Protein AF-T0MA19-F1 (afdb_monomer)

Radius of gyration: 25.85 Å; Cα contacts (8 Å, |Δi|>4): 568; chains: 1; bounding box: 56×47×69 Å

Foldseek 3Di:
DDDDDDPLLLVVVCVVCQVQFVHAAEEEEEADCVLVSLLDLCLLVGRQLRYEYHYPEFDLDPVDGSVVSNVSNVVSYDNYHYDGQPSVDPCSVVVCVVPDDDHPYYDWDADPQGDTHPRGDQDCVPPLLCVVCVVCQVCFPHAFEEEEEADCVLVSLLDLCLLVGAQLRYEYHYQKFFLDPVDTSVVSNVSNVVSYDNYHYDGQPSVDPCSQVVCLVVDAAHAEYEWEADLQQDTHPRHPPDPQQVDPGQKDWAADPVDPRGIMIGGYLNCCQPRYQEYEYEYEDDPPRNDQHHDPSNVVSRPHDYYYSYRHDDDDDD

Sequence (318 aa):
MNIIRTDNFKSEIFSILKQYSSINLNLMISGGSLLEILNNDNFRELDTSRWKIWFADERFSLSDLNYTGALPFLSHLKNTIVYKMDVENENCVDNYNKILDKIDICLLGVGEDGHICSLFPNSNDLDRNIEIFSILKQYSSINLNLMISGGSLLEILNNDKFRELDTSRWKIWFADERFSLSDLNYTGALPFLSHLKNTIVYKMDVENENCVDNYNKILDKIDICLLGVGEDGHICSLFPNSNDLDRNMYVIKTYNSNVVSPQRMTVTLKFLNNMVKNLYFVIPPKKDKKRDRPHENILGRLKIPFNIILSSDCKNKV

pLDDT: mean 89.01, std 14.02, range [26.09, 98.81]

Mean predicted aligned error: 13.56 Å

InterPro domains:
  IPR006148 Glucosamine/galactosamine-6-phosphate isomerase [PF01182] (24-129)
  IPR006148 Glucosamine/galactosamine-6-phosphate isomerase [PF01182] (144-283)
  IPR037171 NagB/RpiA transferase-like [SSF100950] (25-132)
  IPR037171 NagB/RpiA transferase-like [SSF100950] (144-289)
  IPR039104 6-phosphogluconolactonase [PTHR11054] (144-284)

Solvent-accessible surface area (backbone atoms only — not comparable to full-atom values): 18105 Å² total; per-residue (Å²): 136,88,84,87,86,66,99,52,56,47,60,51,54,48,59,60,55,57,74,39,45,77,34,79,38,34,38,30,34,30,41,73,74,43,32,63,44,57,45,46,76,71,48,56,79,46,46,32,56,47,29,35,41,35,57,72,44,73,50,92,37,92,93,59,30,35,70,67,64,33,44,70,34,55,69,34,52,42,76,50,48,74,52,75,79,50,66,90,42,95,58,25,66,62,57,45,62,74,66,62,70,85,70,74,44,77,52,71,40,68,45,98,84,62,20,45,62,87,48,48,72,52,42,81,84,65,50,74,45,49,61,63,45,57,62,54,54,76,39,46,75,37,78,38,35,38,29,35,32,39,70,75,41,32,63,53,55,49,42,75,71,49,54,80,46,44,32,56,45,28,35,40,36,56,36,31,35,40,67,42,86,94,60,31,34,69,69,65,34,44,69,35,54,70,34,51,41,75,50,49,74,50,74,76,51,64,88,43,94,58,27,58,61,56,48,59,73,68,62,70,69,27,54,38,34,45,30,32,54,41,71,81,14,23,41,66,72,46,50,70,91,42,77,65,64,75,40,92,50,49,52,45,80,46,77,42,88,92,45,99,65,32,48,30,37,21,52,27,54,52,30,50,47,72,35,45,70,36,40,35,38,41,38,74,61,49,102,78,59,79,49,96,54,62,26,66,73,51,54,79,63,58,77,52,73,68,47,76,48,76,42,59,57,94,75,80,94,126

Nearest PDB structures (foldseek):
  3oc6-assembly1_A  TM=7.462E-01  e=6.144E-13  Mycolicibacterium smegmatis MC2 155
  4tm7-assembly1_A  TM=7.744E-01  e=3.186E-12  Mycolicibacterium smegmatis MC2 155
  1y89-assembly1_B  TM=7.819E-01  e=3.231E-11  Vibrio cholerae O1 biovar El Tor str. N16961
  3tx2-assembly1_A  TM=7.561E-01  e=1.756E-11  Mycobacteroides abscessus ATCC 19977
  3nwp-assembly2_B  TM=7.362E-01  e=1.029E-10  Shewanella baltica OS223

Organism: NCBI:txid1037528

Structure (mmCIF, N/CA/C/O backbone):
data_AF-T0MA19-F1
#
_entry.id   AF-T0MA19-F1
#
loop_
_atom_site.group_PDB
_atom_site.id
_atom_site.type_symbol
_atom_site.label_atom_id
_atom_site.label_alt_id
_atom_site.label_comp_id
_atom_site.label_asym_id
_atom_site.label_entity_id
_atom_site.label_seq_id
_atom_site.pdbx_PDB_ins_code
_atom_site.Cartn_x
_atom_site.Cartn_y
_atom_site.Cartn_z
_atom_site.occupancy
_atom_site.B_iso_or_equiv
_atom_site.auth_seq_id
_atom_site.auth_comp_id
_atom_site.auth_asym_id
_atom_site.auth_atom_id
_atom_site.pdbx_PDB_model_num
ATOM 1 N N . MET A 1 1 ? -16.712 8.803 10.366 1.00 42.84 1 MET A N 1
ATOM 2 C CA . MET A 1 1 ? -15.891 9.526 11.356 1.00 42.84 1 MET A CA 1
ATOM 3 C C . MET A 1 1 ? -16.318 10.981 11.297 1.00 42.84 1 MET A C 1
ATOM 5 O O . MET A 1 1 ? -16.149 11.590 10.250 1.00 42.84 1 MET A O 1
ATOM 9 N N . ASN A 1 2 ? -16.958 11.493 12.347 1.00 48.88 2 ASN A N 1
ATOM 10 C CA . ASN A 1 2 ? -17.315 12.910 12.424 1.00 48.88 2 ASN A CA 1
ATOM 11 C C . ASN A 1 2 ? -16.165 13.627 13.129 1.00 48.88 2 ASN A C 1
ATOM 13 O O . ASN A 1 2 ? -15.846 13.286 14.263 1.00 48.88 2 ASN A O 1
ATOM 17 N N . ILE A 1 3 ? -15.517 14.567 12.443 1.00 55.44 3 ILE A N 1
ATOM 18 C CA . ILE A 1 3 ? -14.479 15.409 13.042 1.00 55.44 3 ILE A CA 1
ATOM 19 C C . ILE A 1 3 ? -15.174 16.664 13.560 1.00 55.44 3 ILE A C 1
ATOM 21 O O . ILE A 1 3 ? -15.702 17.445 12.770 1.00 55.44 3 ILE A O 1
ATOM 25 N N . ILE A 1 4 ? -15.177 16.844 14.877 1.00 56.19 4 ILE A N 1
ATOM 26 C CA . ILE A 1 4 ? -15.723 18.033 15.530 1.00 56.19 4 ILE A CA 1
ATOM 27 C C . ILE A 1 4 ? -14.616 19.091 15.594 1.00 56.19 4 ILE A C 1
ATOM 29 O O . ILE A 1 4 ? -13.567 18.858 16.192 1.00 56.19 4 ILE A O 1
ATOM 33 N N . ARG A 1 5 ? -14.835 20.247 14.957 1.00 58.50 5 ARG A N 1
ATOM 34 C CA . ARG A 1 5 ? -13.966 21.431 15.055 1.00 58.50 5 ARG A CA 1
ATOM 35 C C . ARG A 1 5 ? -14.786 22.576 15.629 1.00 58.50 5 ARG A C 1
ATOM 37 O O . ARG A 1 5 ? -15.589 23.170 14.917 1.00 58.50 5 ARG A O 1
ATOM 44 N N . THR A 1 6 ? -14.597 22.847 16.911 1.00 63.53 6 THR A N 1
ATOM 45 C CA . THR A 1 6 ? -15.357 23.847 17.660 1.00 63.53 6 THR A CA 1
ATOM 46 C C . THR A 1 6 ? -14.446 24.512 18.676 1.00 63.53 6 THR A C 1
ATOM 48 O O . THR A 1 6 ? -13.567 23.859 19.228 1.00 63.53 6 THR A O 1
ATOM 51 N N . ASP A 1 7 ? -14.683 25.784 18.978 1.00 70.00 7 ASP A N 1
ATOM 52 C CA . ASP A 1 7 ? -13.994 26.458 20.083 1.00 70.00 7 ASP A CA 1
ATOM 53 C C . ASP A 1 7 ? -14.633 26.105 21.444 1.00 70.00 7 ASP A C 1
ATOM 55 O O . ASP A 1 7 ? -14.108 26.455 22.499 1.00 70.00 7 ASP A O 1
ATOM 59 N N . ASN A 1 8 ? -15.768 25.384 21.448 1.00 82.75 8 ASN A N 1
ATOM 60 C CA . ASN A 1 8 ? -16.523 25.019 22.650 1.00 82.75 8 ASN A CA 1
ATOM 61 C C . ASN A 1 8 ? -16.710 23.496 22.797 1.00 82.75 8 ASN A C 1
ATOM 63 O O . ASN A 1 8 ? -17.832 22.984 22.879 1.00 82.75 8 ASN A O 1
ATOM 67 N N . PHE A 1 9 ? -15.591 22.766 22.856 1.00 82.19 9 PHE A N 1
ATOM 68 C CA . PHE A 1 9 ? -15.577 21.300 22.952 1.00 82.19 9 PHE A CA 1
ATOM 69 C C . PHE A 1 9 ? -16.394 20.760 24.135 1.00 82.19 9 PHE A C 1
ATOM 71 O O . PHE A 1 9 ? -17.100 19.763 23.988 1.00 82.19 9 PHE A O 1
ATOM 78 N N . LYS A 1 10 ? -16.357 21.437 25.294 1.00 88.56 10 LYS A N 1
ATOM 79 C CA . LYS A 1 10 ? -17.091 21.007 26.498 1.00 88.56 10 LYS A CA 1
ATOM 80 C C . LYS A 1 10 ? -18.600 20.937 26.262 1.00 88.56 10 LYS A C 1
ATOM 82 O O . LYS A 1 10 ? -19.239 19.963 26.657 1.00 88.56 10 LYS A O 1
ATOM 87 N N . SER A 1 11 ? -19.170 21.968 25.636 1.00 87.44 11 SER A N 1
ATOM 88 C CA . SER A 1 11 ? -20.612 22.048 25.377 1.00 87.44 11 SER A CA 1
ATOM 89 C C . SER A 1 11 ? -21.057 21.032 24.326 1.00 87.44 11 SER A C 1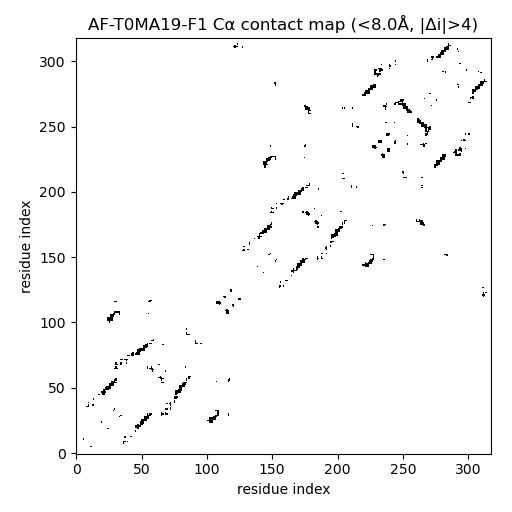
ATOM 91 O O . SER A 1 11 ? -22.089 20.380 24.482 1.00 87.44 11 SER A O 1
ATOM 93 N N . GLU A 1 12 ? -20.258 20.846 23.274 1.00 88.25 12 GLU A N 1
ATOM 94 C CA . GLU A 1 12 ? -20.603 19.933 22.185 1.00 88.25 12 GLU A CA 1
ATOM 95 C C . GLU A 1 12 ? -20.546 18.466 22.621 1.00 88.25 12 GLU A C 1
ATOM 97 O O . GLU A 1 12 ? -21.505 17.724 22.399 1.00 88.25 12 GLU A O 1
ATOM 102 N N . ILE A 1 13 ? -19.488 18.065 23.338 1.00 90.38 13 ILE A N 1
ATOM 103 C CA . ILE A 1 13 ? -19.391 16.714 23.910 1.00 90.38 13 ILE A CA 1
ATOM 104 C C . ILE A 1 13 ? -20.537 16.465 24.895 1.00 90.38 13 ILE A C 1
ATOM 106 O O . ILE A 1 13 ? -21.178 15.415 24.833 1.00 90.38 13 ILE A O 1
ATOM 110 N N . PHE A 1 14 ? -20.849 17.433 25.763 1.00 93.62 14 PHE A N 1
ATOM 111 C CA . PHE A 1 14 ? -21.995 17.318 26.664 1.00 93.62 14 PHE A CA 1
ATOM 112 C C . PHE A 1 14 ? -23.312 17.136 25.894 1.00 93.62 14 PHE A C 1
ATOM 114 O O . PHE A 1 14 ? -24.094 16.256 26.236 1.00 93.62 14 PHE A O 1
ATOM 121 N N . SER A 1 15 ? -23.548 17.910 24.832 1.00 91.06 15 SER A N 1
ATOM 122 C CA . SER A 1 15 ? -24.756 17.808 24.000 1.00 91.06 15 SER A CA 1
ATOM 123 C C . SER A 1 15 ? -24.910 16.429 23.349 1.00 91.06 15 SER A C 1
ATOM 125 O O . SER A 1 15 ? -26.010 15.873 23.327 1.00 91.06 15 SER A O 1
ATOM 127 N N . ILE A 1 16 ? -23.807 15.844 22.870 1.00 92.00 16 ILE A N 1
ATOM 128 C CA . ILE A 1 16 ? -23.786 14.489 22.301 1.00 92.00 16 ILE A CA 1
ATOM 129 C C . ILE A 1 16 ? -24.127 13.458 23.378 1.00 92.00 16 ILE A C 1
ATOM 131 O O . ILE A 1 16 ? -25.050 12.663 23.209 1.00 92.00 16 ILE A O 1
ATOM 135 N N . LEU A 1 17 ? -23.410 13.485 24.503 1.00 94.56 17 LEU A N 1
ATOM 136 C CA . LEU A 1 17 ? -23.566 12.482 25.556 1.00 94.56 17 LEU A CA 1
ATOM 137 C C . LEU A 1 17 ? -24.898 12.620 26.312 1.00 94.56 17 LEU A C 1
ATOM 139 O O . LEU A 1 17 ? -25.454 11.620 26.761 1.00 94.56 17 LEU A O 1
ATOM 143 N N . LYS A 1 18 ? -25.476 13.824 26.383 1.00 95.56 18 LYS A N 1
ATOM 144 C CA . LYS A 1 18 ? -26.801 14.079 26.970 1.00 95.56 18 LYS A CA 1
ATOM 145 C C . LYS A 1 18 ? -27.909 13.251 26.315 1.00 95.56 18 LYS A C 1
ATOM 147 O O . LYS A 1 18 ? -28.861 12.879 26.999 1.00 95.56 18 LYS A O 1
ATOM 152 N N . GLN A 1 19 ? -27.775 12.913 25.031 1.00 95.06 19 GLN A N 1
ATOM 153 C CA . GLN A 1 19 ? -28.736 12.064 24.312 1.00 95.06 19 GLN A CA 1
ATOM 154 C C . GLN A 1 19 ? -28.821 10.639 24.886 1.00 95.06 19 GLN A C 1
ATOM 156 O O . GLN A 1 19 ? -29.796 9.939 24.632 1.00 95.06 19 GLN A O 1
ATOM 161 N N . TYR A 1 20 ? -27.831 10.231 25.687 1.00 96.25 20 TYR A N 1
ATOM 162 C CA . TYR A 1 20 ? -27.738 8.914 26.314 1.00 96.25 20 TYR A CA 1
ATOM 163 C C . TYR A 1 20 ? -28.103 8.919 27.805 1.00 96.25 20 TYR A C 1
ATOM 165 O O . TYR A 1 20 ? -27.924 7.907 28.484 1.00 96.25 20 TYR A O 1
ATOM 173 N N . SER A 1 21 ? -28.618 10.025 28.351 1.00 96.19 21 SER A N 1
ATOM 174 C CA . SER A 1 21 ? -29.139 10.029 29.724 1.00 96.19 21 SER A CA 1
ATOM 175 C C . SER A 1 21 ? -30.255 8.988 29.877 1.00 96.19 21 SER A C 1
ATOM 177 O O . SER A 1 21 ? -31.152 8.913 29.041 1.00 96.19 21 SER A O 1
ATOM 179 N N . SER A 1 22 ? -30.203 8.190 30.947 1.00 95.06 22 SER A N 1
ATOM 180 C CA . SER A 1 22 ? -31.119 7.073 31.243 1.00 95.06 22 SER A CA 1
ATOM 181 C C . SER A 1 22 ? -31.126 5.927 30.214 1.00 95.06 22 SER A C 1
ATOM 183 O O . SER A 1 22 ? -31.942 5.008 30.327 1.00 95.06 22 SER A O 1
ATOM 185 N N . ILE A 1 23 ? -30.219 5.934 29.231 1.00 96.06 23 ILE A N 1
ATOM 186 C CA . ILE A 1 23 ? -30.072 4.895 28.202 1.00 96.06 23 ILE A CA 1
ATOM 187 C C . ILE A 1 23 ? -28.710 4.212 28.379 1.00 96.06 23 ILE A C 1
ATOM 189 O O . ILE A 1 23 ? -27.778 4.781 28.947 1.00 96.06 23 ILE A O 1
ATOM 193 N N . ASN A 1 24 ? -28.604 2.956 27.939 1.00 96.56 24 ASN A N 1
ATOM 194 C CA . ASN A 1 24 ? -27.334 2.234 27.952 1.00 96.56 24 ASN A CA 1
ATOM 195 C C . ASN A 1 24 ? -26.310 2.960 27.069 1.00 96.56 24 ASN A C 1
ATOM 197 O O . ASN A 1 24 ? -26.620 3.306 25.929 1.00 96.56 24 ASN A O 1
ATOM 201 N N . LEU A 1 25 ? -25.102 3.151 27.595 1.00 97.44 25 LEU A N 1
ATOM 202 C CA . LEU A 1 25 ? -23.982 3.713 26.848 1.00 97.44 25 LEU A CA 1
ATOM 203 C C . LEU A 1 25 ? -22.684 3.032 27.275 1.00 97.44 25 LEU A C 1
ATOM 205 O O . LEU A 1 25 ? -22.262 3.170 28.421 1.00 97.44 25 LEU A O 1
ATOM 209 N N . ASN A 1 26 ? -22.024 2.359 26.341 1.00 97.81 26 ASN A N 1
ATOM 210 C CA . ASN A 1 26 ? -20.633 1.945 26.469 1.00 97.81 26 ASN A CA 1
ATOM 211 C C . ASN A 1 26 ? -19.743 3.046 25.868 1.00 97.81 26 ASN A C 1
ATOM 213 O O . ASN A 1 26 ? -19.558 3.116 24.650 1.00 97.81 26 ASN A O 1
ATOM 217 N N . LEU A 1 27 ? -19.222 3.927 26.725 1.00 97.56 27 LEU A N 1
ATOM 218 C CA . LEU A 1 27 ? -18.380 5.060 26.343 1.00 97.56 27 LEU A CA 1
ATOM 219 C C . LEU A 1 27 ? -16.906 4.720 26.566 1.00 97.56 27 LEU A C 1
ATOM 221 O O . LEU A 1 27 ? -16.496 4.448 27.692 1.00 97.56 27 LEU A O 1
ATOM 225 N N . MET A 1 28 ? -16.109 4.786 25.505 1.00 97.69 28 MET A N 1
ATOM 226 C CA . MET A 1 28 ? -14.656 4.661 25.576 1.00 97.69 28 MET A CA 1
ATOM 227 C C . MET A 1 28 ? -13.995 6.038 25.505 1.00 97.69 28 MET A C 1
ATOM 229 O O . MET A 1 28 ? -14.332 6.836 24.629 1.00 97.69 28 MET A O 1
ATOM 233 N N . ILE A 1 29 ? -13.067 6.312 26.422 1.00 96.50 29 ILE A N 1
ATOM 234 C CA . ILE A 1 29 ? -12.330 7.578 26.513 1.00 96.50 29 ILE A CA 1
ATOM 235 C C . ILE A 1 29 ? -10.819 7.338 26.505 1.00 96.50 29 ILE A C 1
ATOM 237 O O . ILE A 1 29 ? -10.337 6.359 27.074 1.00 96.50 29 ILE A O 1
ATOM 241 N N . SER A 1 30 ? -10.065 8.240 25.881 1.00 94.62 30 SER A N 1
ATOM 242 C CA . SER A 1 30 ? -8.615 8.337 26.088 1.00 94.62 30 SER A CA 1
ATOM 243 C C . SER A 1 30 ? -8.281 9.242 27.276 1.00 94.62 30 SER A C 1
ATOM 245 O O . SER A 1 30 ? -9.132 9.984 27.774 1.00 94.62 30 SER A O 1
ATOM 247 N N . GLY A 1 31 ? -7.013 9.239 27.680 1.00 91.50 31 GLY A N 1
ATOM 248 C CA . GLY A 1 31 ? -6.483 10.206 28.638 1.00 91.50 31 GLY A CA 1
ATOM 249 C C . GLY A 1 31 ? -6.184 11.597 28.072 1.00 91.50 31 GLY A C 1
ATOM 250 O O . GLY A 1 31 ? -6.739 12.029 27.057 1.00 91.50 31 GLY A O 1
ATOM 251 N N . GLY A 1 32 ? -5.253 12.285 28.738 1.00 88.94 32 GLY A N 1
ATOM 252 C CA . GLY A 1 32 ? -4.722 13.585 28.322 1.00 88.94 32 GLY A CA 1
ATOM 253 C C . GLY A 1 32 ? -5.721 14.737 28.463 1.00 88.94 32 GLY A C 1
ATOM 254 O O . GLY A 1 32 ? -6.583 14.731 29.343 1.00 88.94 32 GLY A O 1
ATOM 255 N N . SER A 1 33 ? -5.620 15.727 27.570 1.00 89.12 33 SER A N 1
ATOM 256 C CA . SER A 1 33 ? -6.450 16.944 27.589 1.00 89.12 33 SER A CA 1
ATOM 257 C C . SER A 1 33 ? -7.949 16.675 27.415 1.00 89.12 33 SER A C 1
ATOM 259 O O . SER A 1 33 ? -8.774 17.484 27.838 1.00 89.12 33 SER A O 1
ATOM 261 N N . LEU A 1 34 ? -8.335 15.516 26.863 1.00 91.75 34 LEU A N 1
ATOM 262 C CA . LEU A 1 34 ? -9.738 15.108 26.778 1.00 91.75 34 LEU A CA 1
ATOM 263 C C . LEU A 1 34 ? -10.400 15.035 28.163 1.00 91.75 34 LEU A C 1
ATOM 265 O O . LEU A 1 34 ? -11.563 15.410 28.304 1.00 91.75 34 LEU A O 1
ATOM 269 N N . LEU A 1 35 ? -9.672 14.598 29.193 1.00 93.44 35 LEU A N 1
ATOM 270 C CA . LEU A 1 35 ? -10.213 14.469 30.548 1.00 93.44 35 LEU A CA 1
ATOM 271 C C . LEU A 1 35 ? -10.584 15.836 31.142 1.00 93.44 35 LEU A C 1
ATOM 273 O O . LEU A 1 35 ? -11.606 15.965 31.814 1.00 93.44 35 LEU A O 1
ATOM 277 N N . GLU A 1 36 ? -9.819 16.882 30.824 1.00 90.94 36 GLU A N 1
ATOM 278 C CA . GLU A 1 36 ? -10.125 18.261 31.226 1.00 90.94 36 GLU A CA 1
ATOM 279 C C . GLU A 1 36 ? -11.364 18.816 30.513 1.00 90.94 36 GLU A C 1
ATOM 281 O O . GLU A 1 36 ? -12.132 19.596 31.091 1.00 90.94 36 GLU A O 1
ATOM 286 N N . ILE A 1 37 ? -11.575 18.408 29.258 1.00 90.31 37 ILE A N 1
ATOM 287 C CA . ILE A 1 37 ? -12.765 18.758 28.476 1.00 90.31 37 ILE A CA 1
ATOM 288 C C . ILE A 1 37 ? -14.003 18.063 29.061 1.00 90.31 37 ILE A C 1
ATOM 290 O O . ILE A 1 37 ? -15.047 18.699 29.219 1.00 90.31 37 ILE A O 1
ATOM 294 N N . LEU A 1 38 ? -13.881 16.782 29.419 1.00 93.62 38 LEU A N 1
ATOM 295 C CA . LEU A 1 38 ? -14.954 15.993 30.029 1.00 93.62 38 LEU A CA 1
ATOM 296 C C . LEU A 1 38 ? -15.295 16.449 31.452 1.00 93.62 38 LEU A C 1
ATOM 298 O O . LEU A 1 38 ? -16.442 16.308 31.872 1.00 93.62 38 LEU A O 1
ATOM 302 N N . ASN A 1 39 ? -14.335 17.024 32.181 1.00 93.56 39 ASN A N 1
ATOM 303 C CA . ASN A 1 39 ? -14.557 17.603 33.502 1.00 93.56 39 ASN A CA 1
ATOM 304 C C . ASN A 1 39 ? -15.469 18.846 33.412 1.00 93.56 39 ASN A C 1
ATOM 306 O O . ASN A 1 39 ? -15.022 19.984 33.195 1.00 93.56 39 ASN A O 1
ATOM 310 N N . ASN A 1 40 ? -16.774 18.591 33.504 1.00 91.50 40 ASN A N 1
ATOM 311 C CA . ASN A 1 40 ? -17.856 19.547 33.324 1.00 91.50 40 ASN A CA 1
ATOM 312 C C . ASN A 1 40 ? -19.004 19.227 34.299 1.00 91.50 40 ASN A C 1
ATOM 314 O O . ASN A 1 40 ? -19.607 18.155 34.237 1.00 91.50 40 ASN A O 1
ATOM 318 N N . ASP A 1 41 ? -19.350 20.184 35.162 1.00 93.81 41 ASP A N 1
ATOM 319 C CA . ASP A 1 41 ? -20.387 20.021 36.188 1.00 93.81 41 ASP A CA 1
ATOM 320 C C . ASP A 1 41 ? -21.774 19.676 35.622 1.00 93.81 41 ASP A C 1
ATOM 322 O O . ASP A 1 41 ? -22.570 19.038 36.316 1.00 93.81 41 ASP A O 1
ATOM 326 N N . ASN A 1 42 ? -22.057 20.032 34.363 1.00 94.62 42 ASN A N 1
ATOM 327 C CA . ASN A 1 42 ? -23.341 19.755 33.712 1.00 94.62 42 ASN A CA 1
ATOM 328 C C . ASN A 1 42 ? -23.656 18.251 33.649 1.00 94.62 42 ASN A C 1
ATOM 330 O O . ASN A 1 42 ? -24.825 17.867 33.619 1.00 94.62 42 ASN A O 1
ATOM 334 N N . PHE A 1 43 ? -22.643 17.373 33.680 1.00 95.69 43 PHE A N 1
ATOM 335 C CA . PHE A 1 43 ? -22.858 15.923 33.724 1.00 95.69 43 PHE A CA 1
ATOM 336 C C . PHE A 1 43 ? -23.631 15.467 34.973 1.00 95.69 43 PHE A C 1
ATOM 338 O O . PHE A 1 43 ? -24.308 14.443 34.912 1.00 95.69 43 PHE A O 1
ATOM 345 N N . ARG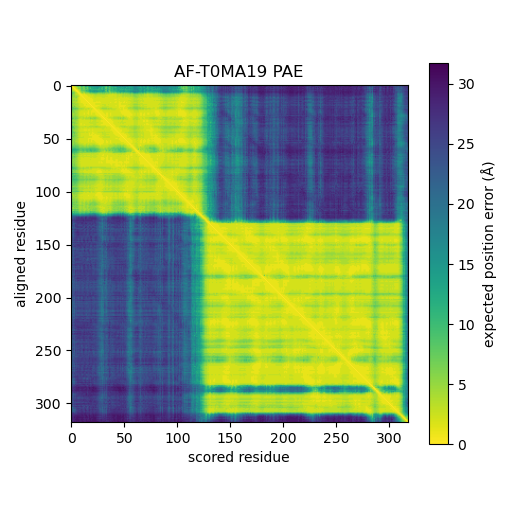 A 1 44 ? -23.632 16.251 36.066 1.00 96.31 44 ARG A N 1
ATOM 346 C CA . ARG A 1 44 ? -24.420 15.954 37.278 1.00 96.31 44 ARG A CA 1
ATOM 347 C C . ARG A 1 44 ? -25.933 15.957 37.036 1.00 96.31 44 ARG A C 1
ATOM 349 O O . ARG A 1 44 ? -26.673 15.368 37.833 1.00 96.31 44 ARG A O 1
ATOM 356 N N . GLU A 1 45 ? -26.388 16.629 35.979 1.00 95.25 45 GLU A N 1
ATOM 357 C CA . GLU A 1 45 ? -27.795 16.679 35.569 1.00 95.25 45 GLU A CA 1
ATOM 358 C C . GLU A 1 45 ? -28.251 15.395 34.866 1.00 95.25 45 GLU A C 1
ATOM 360 O O . GLU A 1 45 ? -29.452 15.137 34.794 1.00 95.25 45 GLU A O 1
ATOM 365 N N . LEU A 1 46 ? -27.318 14.590 34.347 1.00 96.19 46 LEU A N 1
ATOM 366 C CA . LEU A 1 46 ? -27.638 13.379 33.601 1.00 96.19 46 LEU A CA 1
ATOM 367 C C . LEU A 1 46 ? -27.859 12.189 34.541 1.00 96.19 46 LEU A C 1
ATOM 369 O O . LEU A 1 46 ? -27.253 12.067 35.608 1.00 96.19 46 LEU A O 1
ATOM 373 N N . ASP A 1 47 ? -28.710 11.269 34.104 1.00 96.75 47 ASP A N 1
ATOM 374 C CA . ASP A 1 47 ? -28.799 9.931 34.676 1.00 96.75 47 ASP A CA 1
ATOM 375 C C . ASP A 1 47 ? -27.839 9.008 33.921 1.00 96.75 47 ASP A C 1
ATOM 377 O O . ASP A 1 47 ? -28.119 8.555 32.811 1.00 96.75 47 ASP A O 1
ATOM 381 N N . THR A 1 48 ? -26.687 8.745 34.530 1.00 97.81 48 THR A N 1
ATOM 382 C CA . THR A 1 48 ? -25.610 7.932 33.950 1.00 97.81 48 THR A CA 1
ATOM 383 C C . THR A 1 48 ? -25.538 6.533 34.564 1.00 97.81 48 THR A C 1
ATOM 385 O O . THR A 1 48 ? -24.545 5.823 34.394 1.00 97.81 48 THR A O 1
ATOM 388 N N . SER A 1 49 ? -26.598 6.097 35.254 1.00 97.25 49 SER A N 1
ATOM 389 C CA . SER A 1 49 ? -26.649 4.806 35.966 1.00 97.25 49 SER A CA 1
ATOM 390 C C . SER A 1 49 ? -26.538 3.580 35.056 1.00 97.25 49 SER A C 1
ATOM 392 O O . SER A 1 49 ? -26.298 2.467 35.517 1.00 97.25 49 SER A O 1
ATOM 394 N N . ARG A 1 50 ? -26.716 3.781 33.749 1.00 96.88 50 ARG A N 1
ATOM 395 C CA . ARG A 1 50 ? -26.617 2.752 32.705 1.00 96.88 50 ARG A CA 1
ATOM 396 C C . ARG A 1 50 ? -25.379 2.899 31.829 1.00 96.88 50 ARG A C 1
ATOM 398 O O . ARG A 1 50 ? -25.263 2.228 30.804 1.00 96.88 50 ARG A O 1
ATOM 405 N N . TRP A 1 51 ? -24.478 3.801 32.199 1.00 98.00 51 TRP A N 1
ATOM 406 C CA . TRP A 1 51 ? -23.245 4.009 31.463 1.00 98.00 51 TRP A CA 1
ATOM 407 C C . TRP A 1 51 ? -22.178 3.027 31.945 1.00 98.00 51 TRP A C 1
ATOM 409 O O . TRP A 1 51 ? -22.082 2.710 33.136 1.00 98.00 51 TRP A O 1
ATOM 419 N N . LYS A 1 52 ? -21.361 2.570 31.001 1.00 98.38 52 LYS A N 1
ATOM 420 C CA . LYS A 1 52 ? -20.104 1.873 31.244 1.00 98.38 52 LYS A CA 1
ATOM 421 C C . LYS A 1 52 ? -18.983 2.706 30.636 1.00 98.38 52 LYS A C 1
ATOM 423 O O . LYS A 1 52 ? -19.026 3.002 29.441 1.00 98.38 52 LYS A O 1
ATOM 428 N N . ILE A 1 53 ? -18.003 3.083 31.448 1.00 98.00 53 ILE A N 1
ATOM 429 C CA . ILE A 1 53 ? -16.828 3.834 31.001 1.00 98.00 53 ILE A CA 1
ATOM 430 C C . ILE A 1 53 ? -15.666 2.871 30.804 1.00 98.00 53 ILE A C 1
ATOM 432 O O . ILE A 1 53 ? -15.337 2.105 31.708 1.00 98.00 53 ILE A O 1
ATOM 436 N N . TRP A 1 54 ? -15.050 2.949 29.632 1.00 97.94 54 TRP A N 1
ATOM 437 C CA . TRP A 1 54 ? -13.888 2.171 29.219 1.00 97.94 54 TRP A CA 1
ATOM 438 C C . TRP A 1 54 ? -12.731 3.119 28.918 1.00 97.94 54 TRP A C 1
ATOM 440 O O . TRP A 1 54 ? -12.943 4.210 28.388 1.00 97.94 54 TRP A O 1
ATOM 450 N N . PHE A 1 55 ? -11.507 2.696 29.210 1.00 96.06 55 PHE A N 1
ATOM 451 C CA . PHE A 1 55 ? -10.304 3.424 28.812 1.00 96.06 55 PHE A CA 1
ATOM 452 C C . PHE A 1 55 ? -9.742 2.825 27.521 1.00 96.06 55 PHE A C 1
ATOM 454 O O . PHE A 1 55 ? -9.713 1.603 27.366 1.00 96.06 55 PHE A O 1
ATOM 461 N N . ALA A 1 56 ? -9.366 3.684 26.573 1.00 94.38 56 ALA A N 1
ATOM 462 C CA . ALA A 1 56 ? -8.812 3.278 25.280 1.00 94.38 56 ALA A CA 1
ATOM 463 C C . ALA A 1 56 ? -7.339 2.851 25.383 1.00 94.38 56 ALA A C 1
ATOM 465 O O . ALA A 1 56 ? -6.877 1.995 24.633 1.00 94.38 56 ALA A O 1
ATOM 466 N N . ASP A 1 57 ? -6.619 3.442 26.329 1.00 91.75 57 ASP A N 1
ATOM 467 C CA . ASP A 1 57 ? -5.253 3.116 26.705 1.00 91.75 57 ASP A CA 1
ATOM 468 C C . ASP A 1 57 ? -5.022 3.401 28.188 1.00 91.75 57 ASP A C 1
ATOM 470 O O . ASP A 1 57 ? -5.828 4.066 28.846 1.00 91.75 57 ASP A O 1
ATOM 474 N N . GLU A 1 58 ? -3.907 2.902 28.710 1.00 91.12 58 GLU A N 1
ATOM 475 C CA . GLU A 1 58 ? -3.442 3.214 30.053 1.00 91.12 58 GLU A CA 1
ATOM 476 C C . GLU A 1 58 ? -1.912 3.180 30.097 1.00 91.12 58 GLU A C 1
ATOM 478 O O . GLU A 1 58 ? -1.272 2.399 29.388 1.00 91.12 58 GLU A O 1
ATOM 483 N N . ARG A 1 59 ? -1.314 4.039 30.924 1.00 83.94 59 ARG A N 1
ATOM 484 C CA . ARG A 1 59 ? 0.140 4.083 31.104 1.00 83.94 59 ARG A CA 1
ATOM 485 C C . ARG A 1 59 ? 0.546 3.050 32.147 1.00 83.94 59 ARG A C 1
ATOM 487 O O . ARG A 1 59 ? -0.074 2.948 33.201 1.00 83.94 59 ARG A O 1
ATOM 494 N N . PHE A 1 60 ? 1.661 2.352 31.931 1.00 80.94 60 PHE A N 1
ATOM 495 C CA . PHE A 1 60 ? 2.288 1.497 32.954 1.00 80.94 60 PHE A CA 1
ATOM 496 C C . PHE A 1 60 ? 3.043 2.331 34.008 1.00 80.94 60 PHE A C 1
ATOM 498 O O . PHE A 1 60 ? 4.201 2.077 34.332 1.00 80.94 60 PHE A O 1
ATOM 505 N N . SER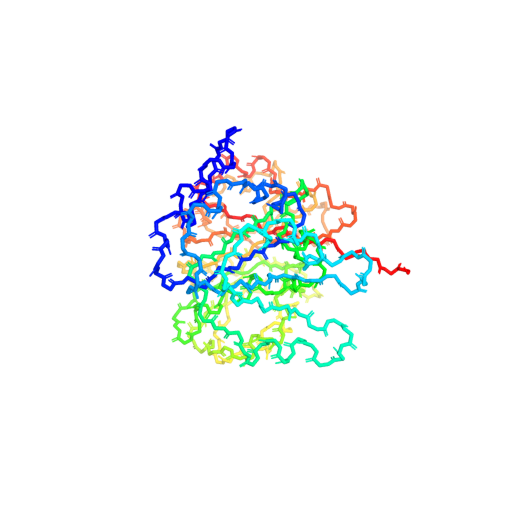 A 1 61 ? 2.397 3.383 34.510 1.00 82.81 61 SER A N 1
ATOM 506 C CA . SER A 1 61 ? 2.925 4.311 35.503 1.00 82.81 61 SER A CA 1
ATOM 507 C C . SER A 1 61 ? 1.813 4.654 36.484 1.00 82.81 61 SER A C 1
ATOM 509 O O . SER A 1 61 ? 0.894 5.401 36.160 1.00 82.81 61 SER A O 1
ATOM 511 N N . LEU A 1 62 ? 1.894 4.118 37.705 1.00 80.12 62 LEU A N 1
ATOM 512 C CA . LEU A 1 62 ? 0.855 4.296 38.731 1.00 80.12 62 LEU A CA 1
ATOM 513 C C . LEU A 1 62 ? 0.624 5.760 39.125 1.00 80.12 62 LEU A C 1
ATOM 515 O O . LEU A 1 62 ? -0.458 6.115 39.590 1.00 80.12 62 LEU A O 1
ATOM 519 N N . SER A 1 63 ? 1.625 6.618 38.933 1.00 83.62 63 SER A N 1
ATOM 520 C CA . SER A 1 63 ? 1.517 8.056 39.179 1.00 83.62 63 SER A CA 1
ATOM 521 C C . SER A 1 63 ? 0.840 8.832 38.046 1.00 83.62 63 SER A C 1
ATOM 523 O O . SER A 1 63 ? 0.576 10.016 38.220 1.00 83.62 63 SER A O 1
ATOM 525 N N . ASP A 1 64 ? 0.590 8.204 36.895 1.00 85.12 64 ASP A N 1
ATOM 526 C CA . ASP A 1 64 ? 0.122 8.861 35.667 1.00 85.12 64 ASP A CA 1
ATOM 527 C C . ASP A 1 64 ? -0.928 8.003 34.940 1.00 85.12 64 ASP A C 1
ATOM 529 O O . ASP A 1 64 ? -0.838 7.750 33.743 1.00 85.12 64 ASP A O 1
ATOM 533 N N . LEU A 1 65 ? -1.911 7.493 35.687 1.00 91.69 65 LEU A N 1
ATOM 534 C CA . LEU A 1 65 ? -2.999 6.708 35.105 1.00 91.69 65 LEU A CA 1
ATOM 535 C C . LEU A 1 65 ? -4.088 7.616 34.524 1.00 91.69 65 LEU A C 1
ATOM 537 O O . LEU A 1 65 ? -4.577 8.529 35.200 1.00 91.69 65 LEU A O 1
ATOM 541 N N . ASN A 1 66 ? -4.565 7.286 33.328 1.00 93.44 66 ASN A N 1
ATOM 542 C CA . ASN A 1 66 ? -5.764 7.841 32.714 1.00 93.44 66 ASN A CA 1
ATOM 543 C C . ASN A 1 66 ? -6.974 7.676 33.643 1.00 93.44 66 ASN A C 1
ATOM 545 O O . ASN A 1 66 ? -7.753 8.617 33.800 1.00 93.44 66 ASN A O 1
ATOM 549 N N . TYR A 1 67 ? -7.099 6.529 34.327 1.00 94.50 67 TYR A N 1
ATOM 550 C CA . TYR A 1 67 ? -8.128 6.332 35.353 1.00 94.50 67 TYR A CA 1
ATOM 551 C C . TYR A 1 67 ? -8.063 7.391 36.461 1.00 94.50 67 TYR A C 1
ATOM 553 O O . TYR A 1 67 ? -9.081 7.997 36.803 1.00 94.50 67 TYR A O 1
ATOM 561 N N . THR A 1 68 ? -6.869 7.648 37.000 1.00 93.00 68 THR A N 1
ATOM 562 C CA . THR A 1 68 ? -6.668 8.640 38.064 1.00 93.00 68 THR A CA 1
ATOM 563 C C . THR A 1 68 ? -6.974 10.051 37.561 1.00 93.00 68 THR A C 1
ATOM 565 O O . THR A 1 68 ? -7.675 10.804 38.237 1.00 93.00 68 THR A O 1
ATOM 568 N N . GLY A 1 69 ? -6.527 10.394 36.349 1.00 93.50 69 GLY A N 1
ATOM 569 C CA . GLY A 1 69 ? -6.838 11.675 35.711 1.00 93.50 69 GLY A CA 1
ATOM 570 C C . GLY A 1 69 ? -8.333 11.879 35.439 1.00 93.50 69 GLY A C 1
ATOM 571 O O . GLY A 1 69 ? -8.808 13.013 35.421 1.00 93.50 69 GLY A O 1
ATOM 572 N N . ALA A 1 70 ? -9.096 10.797 35.257 1.00 96.19 70 ALA A N 1
ATOM 573 C CA . ALA A 1 70 ? -10.528 10.853 34.976 1.00 96.19 70 ALA A CA 1
ATOM 574 C C . ALA A 1 70 ? -11.395 11.021 36.235 1.00 96.19 70 ALA A C 1
ATOM 576 O O . ALA A 1 70 ? -12.585 11.308 36.105 1.00 96.19 70 ALA A O 1
ATOM 577 N N . LEU A 1 71 ? -10.840 10.881 37.447 1.00 96.06 71 LEU A N 1
ATOM 578 C CA . LEU A 1 71 ? -11.605 10.964 38.700 1.00 96.06 71 LEU A CA 1
ATOM 579 C C . LEU A 1 71 ? -12.481 12.228 38.831 1.00 96.06 71 LEU A C 1
ATOM 581 O O . LEU A 1 71 ? -13.627 12.077 39.261 1.00 96.06 71 LEU A O 1
ATOM 585 N N . PRO A 1 72 ? -12.041 13.444 38.437 1.00 96.94 72 PRO A N 1
ATOM 586 C CA . PRO A 1 72 ? -12.907 14.624 38.443 1.00 96.94 72 PRO A CA 1
ATOM 587 C C . PRO A 1 72 ? -14.154 14.443 37.569 1.00 96.94 72 PRO A C 1
ATOM 589 O O . PRO A 1 72 ? -15.267 14.625 38.057 1.00 96.94 72 PRO A O 1
ATOM 592 N N . PHE A 1 73 ? -13.990 13.971 36.329 1.00 96.50 73 PHE A N 1
ATOM 593 C CA . PHE A 1 73 ? -15.109 13.654 35.437 1.00 96.50 73 PHE A CA 1
ATOM 594 C C . PHE A 1 73 ? -16.024 12.575 36.032 1.00 96.50 73 PHE A C 1
ATOM 596 O O . PHE A 1 73 ? -17.236 12.774 36.125 1.00 96.50 73 PHE A O 1
ATOM 603 N N . LEU A 1 74 ? -15.444 11.465 36.498 1.00 96.88 74 LEU A N 1
ATOM 604 C CA . LEU A 1 74 ? -16.186 10.348 37.087 1.00 96.88 74 LEU A CA 1
ATOM 605 C C . LEU A 1 74 ? -16.975 10.769 38.337 1.00 96.88 74 LEU A C 1
ATOM 607 O O . LEU A 1 74 ? -18.053 10.234 38.577 1.00 96.88 74 LEU A O 1
ATOM 611 N N . SER A 1 75 ? -16.495 11.764 39.094 1.00 96.88 75 SER A N 1
ATOM 612 C CA . SER A 1 75 ? -17.190 12.296 40.276 1.00 96.88 75 SER A CA 1
ATOM 613 C C . SER A 1 75 ? -18.519 12.995 39.957 1.00 96.88 75 SER A C 1
ATOM 615 O O . SER A 1 75 ? -19.356 13.167 40.846 1.00 96.88 75 SER A O 1
ATOM 617 N N . HIS A 1 76 ? -18.739 13.393 38.699 1.00 96.62 76 HIS A N 1
ATOM 618 C CA . HIS A 1 76 ? -20.011 13.956 38.244 1.00 96.62 76 HIS A CA 1
ATOM 619 C C . HIS A 1 76 ? -21.032 12.883 37.839 1.00 96.62 76 HIS A C 1
ATOM 621 O O . HIS A 1 76 ? -22.218 13.199 37.728 1.00 96.62 76 HIS A O 1
ATOM 627 N N . LEU A 1 77 ? -20.593 11.637 37.629 1.00 96.62 77 LEU A N 1
ATOM 628 C CA . LEU A 1 77 ? -21.422 10.529 37.158 1.00 96.62 77 LEU A CA 1
ATOM 629 C C . LEU A 1 77 ? -22.054 9.768 38.335 1.00 96.62 77 LEU A C 1
ATOM 631 O O . LEU A 1 77 ? -21.470 9.640 39.409 1.00 96.62 77 LEU A O 1
ATOM 635 N N . LYS A 1 78 ? -23.264 9.238 38.140 1.00 93.38 78 LYS A N 1
ATOM 636 C CA . LYS A 1 78 ? -24.042 8.539 39.176 1.00 93.38 78 LYS A CA 1
ATOM 637 C C . LYS A 1 78 ? -24.231 7.074 38.815 1.00 93.38 78 LYS A C 1
ATOM 639 O O . LYS A 1 78 ? -24.785 6.773 37.764 1.00 93.38 78 LYS A O 1
ATOM 644 N N . ASN A 1 79 ? -23.844 6.172 39.722 1.00 93.81 79 ASN A N 1
ATOM 645 C CA . ASN A 1 79 ? -24.024 4.717 39.583 1.00 93.81 79 ASN A CA 1
ATOM 646 C C . ASN A 1 79 ? -23.471 4.143 38.262 1.00 93.81 79 ASN A C 1
ATOM 648 O O . ASN A 1 79 ? -23.990 3.163 37.738 1.00 93.81 79 ASN A O 1
ATOM 652 N N . THR A 1 80 ? -22.437 4.775 37.711 1.00 95.62 80 THR A N 1
ATOM 653 C CA . THR A 1 80 ? -21.790 4.381 36.459 1.00 95.62 80 THR A CA 1
ATOM 654 C C . THR A 1 80 ? -20.753 3.293 36.721 1.00 95.62 80 THR A C 1
ATOM 656 O O . THR A 1 80 ? -19.988 3.380 37.681 1.00 95.62 80 THR A O 1
ATOM 659 N N . ILE A 1 81 ? -20.705 2.275 35.861 1.00 97.50 81 ILE A N 1
ATOM 660 C CA . ILE A 1 81 ? -19.687 1.220 35.943 1.00 97.50 81 ILE A CA 1
ATOM 661 C C . ILE A 1 81 ? -18.431 1.701 35.214 1.00 97.50 81 ILE A C 1
ATOM 663 O O . ILE A 1 81 ? -18.519 2.218 34.103 1.00 97.50 81 ILE A O 1
ATOM 667 N N . VAL A 1 82 ? -17.256 1.519 35.815 1.00 97.38 82 VAL A N 1
ATOM 668 C CA . VAL A 1 82 ? -15.973 1.926 35.227 1.00 97.38 82 VAL A CA 1
ATOM 669 C C . VAL A 1 82 ? -15.068 0.707 35.088 1.00 97.38 82 VAL A C 1
ATOM 671 O O . VAL A 1 82 ? -14.777 0.030 36.073 1.00 97.38 82 VAL A O 1
ATOM 674 N N . TYR A 1 83 ? -14.611 0.443 33.868 1.00 96.75 83 TYR A N 1
ATOM 675 C CA . TYR A 1 83 ? -13.684 -0.631 33.529 1.00 96.75 83 TYR A CA 1
ATOM 676 C C . TYR A 1 83 ? -12.293 -0.041 33.318 1.00 96.75 83 TYR A C 1
ATOM 678 O O . TYR A 1 83 ? -11.994 0.511 32.262 1.00 96.75 83 TYR A O 1
ATOM 686 N N . LYS A 1 84 ? -11.444 -0.142 34.344 1.00 92.81 84 LYS A N 1
ATOM 687 C CA . LYS A 1 84 ? -10.032 0.258 34.275 1.00 92.81 84 LYS A CA 1
ATOM 688 C C . LYS A 1 84 ? -9.148 -0.901 33.806 1.00 92.81 84 LYS A C 1
ATOM 690 O O . LYS A 1 84 ? -9.455 -2.062 34.079 1.00 92.81 84 LYS A O 1
ATOM 695 N N . MET A 1 85 ? -8.034 -0.578 33.153 1.00 91.31 85 MET A N 1
ATOM 696 C CA . MET A 1 85 ? -6.966 -1.543 32.890 1.00 91.31 85 MET A CA 1
ATOM 697 C C . MET A 1 85 ? -6.148 -1.735 34.173 1.00 91.31 85 MET A C 1
ATOM 699 O O . MET A 1 85 ? -5.659 -0.771 34.757 1.00 91.31 85 MET A O 1
ATOM 703 N N . ASP A 1 86 ? -6.034 -2.975 34.641 1.00 89.88 86 ASP A N 1
ATOM 704 C CA . ASP A 1 86 ? -5.297 -3.311 35.864 1.00 89.88 86 ASP A CA 1
ATOM 705 C C . ASP A 1 86 ? -3.794 -3.418 35.583 1.00 89.88 86 ASP A C 1
ATOM 707 O O . ASP A 1 86 ? -3.259 -4.516 35.519 1.00 89.88 86 ASP A O 1
ATOM 711 N N . VAL A 1 87 ? -3.116 -2.292 35.343 1.00 88.31 87 VAL A N 1
ATOM 712 C CA . VAL A 1 87 ? -1.721 -2.271 34.848 1.00 88.31 87 VAL A CA 1
ATOM 713 C C . VAL A 1 87 ? -0.685 -2.913 35.778 1.00 88.31 87 VAL A C 1
ATOM 715 O O . VAL A 1 87 ? 0.429 -3.183 35.342 1.00 88.31 87 VAL A O 1
ATOM 718 N N . GLU A 1 88 ? -1.032 -3.179 37.040 1.00 87.94 88 GLU A N 1
ATOM 719 C CA . GLU A 1 88 ? -0.182 -3.930 37.978 1.00 87.94 88 GLU A CA 1
ATOM 720 C C . GLU A 1 88 ? -0.210 -5.443 37.705 1.00 87.94 88 GLU A C 1
ATOM 722 O O . GLU A 1 88 ? 0.668 -6.180 38.151 1.00 87.94 88 GLU A O 1
ATOM 727 N N . ASN A 1 89 ? -1.210 -5.921 36.963 1.00 86.81 89 ASN A N 1
ATOM 728 C CA . ASN A 1 89 ? -1.351 -7.315 36.581 1.00 86.81 89 ASN A CA 1
ATOM 729 C C . ASN A 1 89 ? -0.624 -7.589 35.261 1.00 86.81 89 ASN A C 1
ATOM 731 O O . ASN A 1 89 ? -0.929 -6.994 34.229 1.00 86.81 89 ASN A O 1
ATOM 735 N N . GLU A 1 90 ? 0.278 -8.568 35.257 1.00 84.44 90 GLU A N 1
ATOM 736 C CA . GLU A 1 90 ? 1.019 -8.968 34.052 1.00 84.44 90 GLU A CA 1
ATOM 737 C C . GLU A 1 90 ? 0.098 -9.419 32.901 1.00 84.44 90 GLU A C 1
ATOM 739 O O . GLU A 1 90 ? 0.437 -9.253 31.733 1.00 84.44 90 GLU A O 1
ATOM 744 N N . ASN A 1 91 ? -1.103 -9.927 33.211 1.00 86.19 91 ASN A N 1
ATOM 745 C CA . ASN A 1 91 ? -2.109 -10.347 32.228 1.00 86.19 91 ASN A CA 1
ATOM 746 C C . ASN A 1 91 ? -3.191 -9.280 31.983 1.00 86.19 91 ASN A C 1
ATOM 748 O O . ASN A 1 91 ? -4.291 -9.603 31.526 1.00 86.19 91 ASN A O 1
ATOM 752 N N . CYS A 1 92 ? -2.931 -8.015 32.327 1.00 86.25 92 CYS A N 1
ATOM 753 C CA . CYS A 1 92 ? -3.914 -6.933 32.252 1.00 86.25 92 CYS A CA 1
ATOM 754 C C . CYS A 1 92 ? -4.565 -6.797 30.873 1.00 86.25 92 CYS A C 1
ATOM 756 O O . CYS A 1 92 ? -5.787 -6.679 30.791 1.00 86.25 92 CYS A O 1
ATOM 758 N N . VAL A 1 93 ? -3.771 -6.891 29.804 1.00 83.56 93 VAL A N 1
ATOM 759 C CA . VAL A 1 93 ? -4.239 -6.777 28.417 1.00 83.56 93 VAL A CA 1
ATOM 760 C C . VAL A 1 93 ? -5.234 -7.889 28.085 1.00 83.56 93 VAL A C 1
ATOM 762 O O . VAL A 1 93 ? -6.347 -7.615 27.640 1.00 83.56 93 VAL A O 1
ATOM 765 N N . ASP A 1 94 ? -4.877 -9.144 28.359 1.00 82.81 94 ASP A N 1
ATOM 766 C CA . ASP A 1 94 ? -5.741 -10.296 28.085 1.00 82.81 94 ASP A CA 1
ATOM 767 C C . ASP A 1 94 ? -7.015 -10.273 28.929 1.00 82.81 94 ASP A C 1
ATOM 769 O O . ASP A 1 94 ? -8.101 -10.596 28.443 1.00 82.81 94 ASP A O 1
ATOM 773 N N . ASN A 1 95 ? -6.899 -9.879 30.196 1.00 88.25 95 ASN A N 1
ATOM 774 C CA . ASN A 1 95 ? -8.041 -9.762 31.094 1.00 88.25 95 ASN A CA 1
ATOM 775 C C . ASN A 1 95 ? -9.009 -8.676 30.622 1.00 88.25 95 ASN A C 1
ATOM 777 O O . ASN A 1 95 ? -10.217 -8.906 30.618 1.00 88.25 95 ASN A O 1
ATOM 781 N N . TYR A 1 96 ? -8.487 -7.535 30.170 1.00 92.12 96 TYR A N 1
ATOM 782 C CA . TYR A 1 96 ? -9.295 -6.446 29.636 1.00 92.12 96 TYR A CA 1
ATOM 783 C C . TYR A 1 96 ? -9.973 -6.843 28.317 1.00 92.12 96 TYR A C 1
ATOM 785 O O . TYR A 1 96 ? -11.180 -6.667 28.166 1.00 92.12 96 TYR A O 1
ATOM 793 N N . ASN A 1 97 ? -9.243 -7.489 27.401 1.00 88.06 97 ASN A N 1
ATOM 794 C CA . ASN A 1 97 ? -9.788 -7.977 26.129 1.00 88.06 97 ASN A CA 1
ATOM 795 C C . ASN A 1 97 ? -10.917 -9.003 26.309 1.00 88.06 97 ASN A C 1
ATOM 797 O O . ASN A 1 97 ? -11.860 -9.017 25.522 1.00 88.06 97 ASN A O 1
ATOM 801 N N . LYS A 1 98 ? -10.853 -9.852 27.343 1.00 92.12 98 LYS A N 1
ATOM 802 C CA . LYS A 1 98 ? -11.910 -10.838 27.641 1.00 92.12 98 LYS A CA 1
ATOM 803 C C . LYS A 1 98 ? -13.226 -10.204 28.077 1.00 92.12 98 LYS A C 1
ATOM 805 O O . LYS A 1 98 ? -14.274 -10.815 27.883 1.00 92.12 98 LYS A O 1
ATOM 810 N N . ILE A 1 99 ? -13.169 -9.035 28.712 1.00 93.25 99 ILE A N 1
ATOM 811 C CA . ILE A 1 99 ? -14.354 -8.356 29.248 1.00 93.25 99 ILE A CA 1
ATOM 812 C C . ILE A 1 99 ? -14.842 -7.215 28.354 1.00 93.25 99 ILE A C 1
ATOM 814 O O . ILE A 1 99 ? -15.966 -6.763 28.555 1.00 93.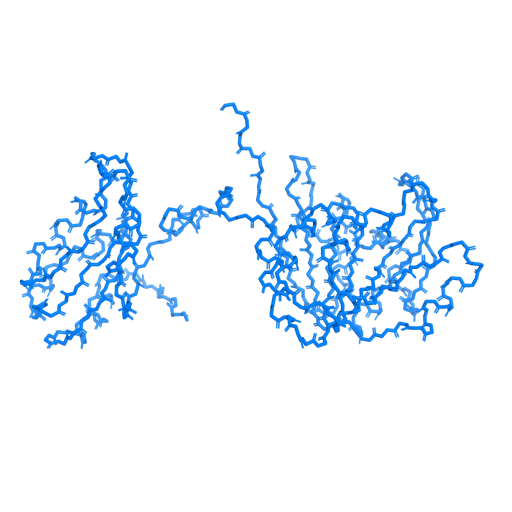25 99 ILE A 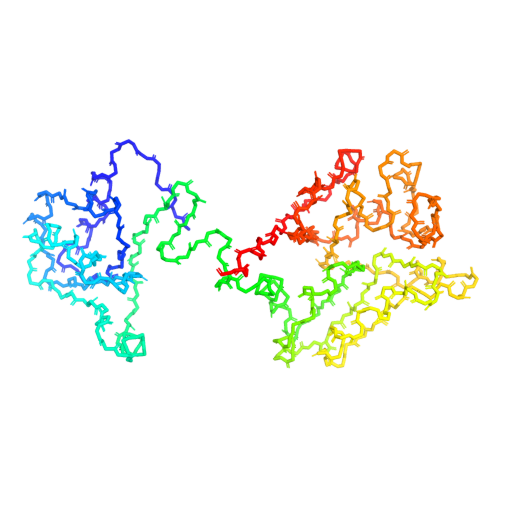O 1
ATOM 818 N N . LEU A 1 100 ? -14.022 -6.757 27.397 1.00 91.81 100 LEU A N 1
ATOM 819 C CA . LEU A 1 100 ? -14.328 -5.639 26.508 1.00 91.81 100 LEU A CA 1
ATOM 820 C C . LEU A 1 100 ? -15.641 -5.875 25.752 1.00 91.81 100 LEU A C 1
ATOM 822 O O . LEU A 1 100 ? -15.785 -6.822 24.980 1.00 91.81 100 LEU A O 1
ATOM 826 N N . ASP A 1 101 ? -16.599 -4.985 25.989 1.00 91.00 101 ASP A N 1
ATOM 827 C CA . ASP A 1 101 ? -17.926 -5.014 25.379 1.00 91.00 101 ASP A CA 1
ATOM 828 C C . ASP A 1 101 ? -17.958 -4.157 24.100 1.00 91.00 101 ASP A C 1
ATOM 830 O O . ASP A 1 101 ? -17.044 -3.379 23.812 1.00 91.00 101 ASP A O 1
ATOM 834 N N . LYS A 1 102 ? -19.034 -4.266 23.317 1.00 93.38 102 LYS A N 1
ATOM 835 C CA . LYS A 1 102 ? -19.246 -3.415 22.143 1.00 93.38 102 LYS A CA 1
ATOM 836 C C . LYS A 1 102 ? -19.309 -1.943 22.568 1.00 93.38 102 LYS A C 1
ATOM 838 O O . LYS A 1 102 ? -20.195 -1.559 23.325 1.00 93.38 102 LYS A O 1
ATOM 843 N N . ILE A 1 103 ? -18.406 -1.123 22.035 1.00 96.94 103 ILE A N 1
ATOM 844 C CA . ILE A 1 103 ? -18.349 0.319 22.304 1.00 96.94 103 ILE A CA 1
ATOM 845 C C . ILE A 1 103 ? -19.353 1.070 21.423 1.00 96.94 103 ILE A C 1
ATOM 847 O O . ILE A 1 103 ? -19.374 0.883 20.204 1.00 96.94 103 ILE A O 1
ATOM 851 N N . ASP A 1 104 ? -20.164 1.933 22.038 1.00 94.62 104 ASP A N 1
ATOM 852 C CA . ASP A 1 104 ? -21.161 2.759 21.348 1.00 94.62 104 ASP A CA 1
ATOM 853 C C . ASP A 1 104 ? -20.554 4.086 20.876 1.00 94.62 104 ASP A C 1
ATOM 855 O O . ASP A 1 104 ? -20.758 4.505 19.736 1.00 94.62 104 ASP A O 1
ATOM 859 N N . ILE A 1 105 ? -19.779 4.741 21.748 1.00 95.31 105 ILE A N 1
ATOM 860 C CA . ILE A 1 105 ? -19.082 5.999 21.459 1.00 95.31 105 ILE A CA 1
ATOM 861 C C . ILE A 1 105 ? -17.632 5.884 21.905 1.00 95.31 105 ILE A C 1
ATOM 863 O O . ILE A 1 105 ? -17.343 5.439 23.013 1.00 95.31 105 ILE A O 1
ATOM 867 N N . CYS A 1 106 ? -16.726 6.350 21.049 1.00 94.56 106 CYS A N 1
ATOM 868 C CA . CYS A 1 106 ? -15.315 6.491 21.363 1.00 94.56 106 CYS A CA 1
ATOM 869 C C . CYS A 1 106 ? -14.918 7.967 21.254 1.00 94.56 106 CYS A C 1
ATOM 871 O O . CYS A 1 106 ? -15.029 8.558 20.177 1.00 94.56 106 CYS A O 1
ATOM 873 N N . LEU A 1 107 ? -14.490 8.562 22.364 1.00 93.06 107 LEU A N 1
ATOM 874 C CA . LEU A 1 107 ? -13.940 9.913 22.413 1.00 93.06 107 LEU A CA 1
ATOM 875 C C . LEU A 1 107 ? -12.431 9.800 22.594 1.00 93.06 107 LEU A C 1
ATOM 877 O O . LEU A 1 107 ? -11.960 9.358 23.639 1.00 93.06 107 LEU A O 1
ATOM 881 N N . LEU A 1 108 ? -11.683 10.184 21.563 1.00 91.56 108 LEU A N 1
ATOM 882 C CA . LEU A 1 108 ? -10.232 10.064 21.543 1.00 91.56 108 LEU A CA 1
ATOM 883 C C . LEU A 1 108 ? -9.603 11.440 21.355 1.00 91.56 108 LEU A C 1
ATOM 885 O O . LEU A 1 108 ? -9.932 12.155 20.407 1.00 91.56 108 LEU A O 1
ATOM 889 N N . GLY A 1 109 ? -8.695 11.792 22.258 1.00 85.94 109 GLY A N 1
ATOM 890 C CA . GLY A 1 109 ? -7.792 12.918 22.083 1.00 85.94 109 GLY A CA 1
ATOM 891 C C . GLY A 1 109 ? -6.776 12.617 20.985 1.00 85.94 109 GLY A C 1
ATOM 892 O O . GLY A 1 109 ? -6.326 11.478 20.840 1.00 85.94 109 GLY A O 1
ATOM 893 N N . VAL A 1 110 ? -6.425 13.650 20.221 1.00 83.19 110 VAL A N 1
ATOM 894 C CA . VAL A 1 110 ? -5.342 13.602 19.237 1.00 83.19 110 VAL A CA 1
ATOM 895 C C . VAL A 1 110 ? -4.231 14.524 19.727 1.00 83.19 110 VAL A C 1
ATOM 897 O O . VAL A 1 110 ? -4.489 15.702 19.982 1.00 83.19 110 VAL A O 1
ATOM 900 N N . GLY A 1 111 ? -3.025 13.987 19.894 1.00 81.62 111 GLY A N 1
ATOM 901 C CA . GLY A 1 111 ? -1.840 14.753 20.270 1.00 81.62 111 GLY A CA 1
ATOM 902 C C . GLY A 1 111 ? -1.397 15.725 19.178 1.00 81.62 111 GLY A C 1
ATOM 903 O O . GLY A 1 111 ? -1.774 15.586 18.015 1.00 81.62 111 GLY A O 1
ATOM 904 N N . GLU A 1 112 ? -0.566 16.708 19.536 1.00 77.31 112 GLU A N 1
ATOM 905 C CA . GLU A 1 112 ? -0.030 17.701 18.585 1.00 77.31 112 GLU A CA 1
ATOM 906 C C . GLU A 1 112 ? 0.781 17.064 17.446 1.00 77.31 112 GLU A C 1
ATOM 908 O O . GLU A 1 112 ? 0.778 17.552 16.318 1.00 77.31 112 GLU A O 1
ATOM 913 N N . ASP A 1 113 ? 1.448 15.950 17.737 1.00 70.12 113 ASP A N 1
ATOM 914 C CA . ASP A 1 113 ? 2.186 15.118 16.785 1.00 70.12 113 ASP A CA 1
ATOM 915 C C . ASP A 1 113 ? 1.276 14.198 15.945 1.00 70.12 113 ASP A C 1
ATOM 917 O O . ASP A 1 113 ? 1.759 13.566 15.008 1.00 70.12 113 ASP A O 1
ATOM 921 N N . GLY A 1 114 ? -0.025 14.135 16.250 1.00 74.38 114 GLY A N 1
ATOM 922 C CA . GLY A 1 114 ? -1.018 13.279 15.608 1.00 74.38 114 GLY A CA 1
ATOM 923 C C . GLY A 1 114 ? -1.278 11.938 16.303 1.00 74.38 114 GLY A C 1
ATOM 924 O O . GLY A 1 114 ? -2.016 11.127 15.740 1.00 74.38 114 GLY A O 1
ATOM 925 N N . HIS A 1 115 ? -0.698 11.665 17.480 1.00 80.19 115 HIS A N 1
ATOM 926 C CA . HIS A 1 115 ? -0.964 10.409 18.195 1.00 80.19 115 HIS A CA 1
ATOM 927 C C . HIS A 1 115 ? -2.394 10.298 18.696 1.00 80.19 115 HIS A C 1
ATOM 929 O O . HIS A 1 115 ? -3.039 11.295 19.005 1.00 80.19 115 HIS A O 1
ATOM 935 N N . ILE A 1 116 ? -2.886 9.064 18.787 1.00 83.75 116 ILE A N 1
ATOM 936 C CA . ILE A 1 116 ? -4.213 8.747 19.311 1.00 83.75 116 ILE A CA 1
ATOM 937 C C . ILE A 1 116 ? -4.039 7.661 20.363 1.00 83.75 116 ILE A C 1
ATOM 939 O O . ILE A 1 116 ? -3.596 6.561 20.037 1.00 83.75 116 ILE A O 1
ATOM 943 N N . CYS A 1 117 ? -4.416 7.942 21.613 1.00 87.69 117 CYS A N 1
ATOM 944 C CA . CYS A 1 117 ? -4.101 7.049 22.738 1.00 87.69 117 CYS A CA 1
ATOM 945 C C . CYS A 1 117 ? -2.582 6.775 22.783 1.00 87.69 117 CYS A C 1
ATOM 947 O O . CYS A 1 117 ? -1.782 7.663 22.496 1.00 87.69 117 CYS A O 1
ATOM 949 N N . SER A 1 118 ? -2.177 5.534 23.046 1.00 81.25 118 SER A N 1
ATOM 950 C CA . SER A 1 118 ? -0.778 5.100 22.995 1.00 81.25 118 SER A CA 1
ATOM 951 C C . SER A 1 118 ? -0.304 4.709 21.581 1.00 81.25 118 SER A C 1
ATOM 953 O O . SER A 1 118 ? 0.739 4.077 21.429 1.00 81.25 118 SER A O 1
ATOM 955 N N . LEU A 1 119 ? -1.055 5.070 20.530 1.00 76.94 119 LEU A N 1
ATOM 956 C CA . LEU A 1 119 ? -0.656 4.871 19.134 1.00 76.94 119 LEU A CA 1
ATOM 957 C C . LEU A 1 119 ? 0.031 6.133 18.616 1.00 76.94 119 LEU A C 1
ATOM 959 O O . LEU A 1 119 ? -0.626 7.106 18.236 1.00 76.94 119 LEU A O 1
ATOM 963 N N . PHE A 1 120 ? 1.361 6.104 18.587 1.00 71.94 120 PHE A N 1
ATOM 964 C CA . PHE A 1 120 ? 2.162 7.225 18.113 1.00 71.94 120 PHE A CA 1
ATOM 965 C C . PHE A 1 120 ? 2.375 7.154 16.597 1.00 71.94 120 PHE A C 1
ATOM 967 O O . PHE A 1 120 ? 2.725 6.095 16.064 1.00 71.94 120 PHE A O 1
ATOM 974 N N . PRO A 1 121 ? 2.251 8.278 15.872 1.00 57.25 121 PRO A N 1
ATOM 975 C CA . PRO A 1 121 ? 2.693 8.374 14.503 1.00 57.25 121 PRO A CA 1
ATOM 976 C C . PRO A 1 121 ? 4.183 8.107 14.528 1.00 57.25 121 PRO A C 1
ATOM 978 O O . PRO A 1 121 ? 4.945 8.760 15.238 1.00 57.25 121 PRO A O 1
ATOM 981 N N . ASN A 1 122 ? 4.595 7.125 13.748 1.00 53.50 122 ASN A N 1
ATOM 982 C CA . ASN A 1 122 ? 5.963 6.652 13.700 1.00 53.50 122 ASN A CA 1
ATOM 983 C C . ASN A 1 122 ? 6.463 5.748 14.842 1.00 53.50 122 ASN A C 1
ATOM 985 O O . ASN A 1 122 ? 7.659 5.455 14.844 1.00 53.50 122 ASN A O 1
ATOM 989 N N . SER A 1 123 ? 5.618 5.227 15.746 1.00 53.75 123 SER A N 1
ATOM 990 C CA . SER A 1 123 ? 6.058 4.106 16.598 1.00 53.75 123 SER A CA 1
ATOM 991 C C . SER A 1 123 ? 6.187 2.809 15.792 1.00 53.75 123 SER A C 1
ATOM 993 O O . SER A 1 123 ? 5.496 2.592 14.795 1.00 53.75 123 SER A O 1
ATOM 995 N N . ASN A 1 124 ? 7.087 1.925 16.235 1.00 47.56 124 ASN A N 1
ATOM 996 C CA . ASN A 1 124 ? 7.275 0.593 15.647 1.00 47.56 124 ASN A CA 1
ATOM 997 C C . ASN A 1 124 ? 6.033 -0.318 15.805 1.00 47.56 124 ASN A C 1
ATOM 999 O O . ASN A 1 124 ? 6.009 -1.390 15.206 1.00 47.56 124 ASN A O 1
ATOM 1003 N N . ASP A 1 125 ? 5.021 0.096 16.578 1.00 42.91 125 ASP A N 1
ATOM 1004 C CA . ASP A 1 125 ? 3.815 -0.695 16.864 1.00 42.91 125 ASP A CA 1
ATOM 1005 C C . ASP A 1 125 ? 2.816 -0.717 15.693 1.00 42.91 125 ASP A C 1
ATOM 1007 O O . ASP A 1 125 ? 2.017 -1.648 15.575 1.00 42.91 125 ASP A O 1
ATOM 1011 N N . LEU A 1 126 ? 2.901 0.248 14.765 1.00 49.53 126 LEU A N 1
ATOM 1012 C CA . LEU A 1 126 ? 2.310 0.120 13.430 1.00 49.53 126 LEU A CA 1
ATOM 1013 C C . LEU A 1 126 ? 3.337 -0.535 12.499 1.00 49.53 126 LEU A C 1
ATOM 1015 O O . LEU A 1 126 ? 4.062 0.115 11.746 1.00 49.53 126 LEU A O 1
ATOM 1019 N N . ASP A 1 127 ? 3.409 -1.857 12.591 1.00 53.66 127 ASP A N 1
ATOM 1020 C CA . ASP A 1 127 ? 4.234 -2.724 11.754 1.00 53.66 127 ASP A CA 1
ATOM 1021 C C . ASP A 1 127 ? 4.023 -2.352 10.266 1.00 53.66 127 ASP A C 1
ATOM 1023 O O . ASP A 1 127 ? 2.925 -2.450 9.727 1.00 53.66 127 ASP A O 1
ATOM 1027 N N . ARG A 1 128 ? 5.070 -1.821 9.618 1.00 58.91 128 ARG A N 1
ATOM 1028 C CA . ARG A 1 128 ? 5.060 -1.106 8.312 1.00 58.91 128 ARG A CA 1
ATOM 1029 C C . ARG A 1 128 ? 4.452 -1.914 7.170 1.00 58.91 128 ARG A C 1
ATOM 1031 O O . ARG A 1 128 ? 3.925 -1.372 6.200 1.00 58.91 128 ARG A O 1
ATOM 1038 N N . ASN A 1 129 ? 4.524 -3.228 7.314 1.00 61.03 129 ASN A N 1
ATOM 1039 C CA . ASN A 1 129 ? 3.947 -4.175 6.389 1.00 61.03 129 ASN A CA 1
ATOM 1040 C C . ASN A 1 129 ? 2.413 -4.213 6.483 1.00 61.03 129 ASN A C 1
ATOM 1042 O O . ASN A 1 129 ? 1.775 -4.654 5.534 1.00 61.03 129 ASN A O 1
ATOM 1046 N N . ILE A 1 130 ? 1.812 -3.751 7.589 1.00 67.88 130 ILE A N 1
ATOM 1047 C CA . ILE A 1 130 ? 0.369 -3.799 7.856 1.00 67.88 130 ILE A CA 1
ATOM 1048 C C . ILE A 1 130 ? -0.413 -2.942 6.876 1.00 67.88 130 ILE A C 1
ATOM 1050 O O . ILE A 1 130 ? -1.457 -3.410 6.445 1.00 67.88 130 ILE A O 1
ATOM 1054 N N . GLU A 1 131 ? 0.018 -1.734 6.502 1.00 81.12 131 GLU A N 1
ATOM 1055 C CA . GLU A 1 131 ? -0.815 -0.889 5.630 1.00 81.12 131 GLU A CA 1
ATOM 1056 C C . GLU A 1 131 ? -0.927 -1.485 4.221 1.00 81.12 131 GLU A C 1
ATOM 1058 O O . GLU A 1 131 ? -2.032 -1.749 3.744 1.00 81.12 131 GLU A O 1
ATOM 1063 N N . ILE A 1 132 ? 0.211 -1.808 3.593 1.00 89.12 132 ILE A N 1
ATOM 1064 C CA . ILE A 1 132 ? 0.224 -2.477 2.284 1.00 89.12 132 ILE A CA 1
ATOM 1065 C C . ILE A 1 132 ? -0.469 -3.836 2.375 1.00 89.12 132 ILE A C 1
ATOM 1067 O O . ILE A 1 132 ? -1.303 -4.159 1.530 1.00 89.12 132 ILE A O 1
ATOM 1071 N N . PHE A 1 133 ? -0.184 -4.620 3.418 1.00 90.44 133 PHE A N 1
ATOM 1072 C CA . PHE A 1 133 ? -0.874 -5.885 3.645 1.00 90.44 133 PHE A CA 1
ATOM 1073 C C . PHE A 1 133 ? -2.384 -5.689 3.795 1.00 90.44 133 PHE A C 1
ATOM 1075 O O . PHE A 1 133 ? -3.135 -6.462 3.225 1.00 90.44 133 PHE A O 1
ATOM 1082 N N . SER A 1 134 ? -2.853 -4.656 4.492 1.00 88.12 134 SER A N 1
ATOM 1083 C CA . SER A 1 134 ? -4.281 -4.385 4.708 1.00 88.12 134 SER A CA 1
ATOM 1084 C C . SER A 1 134 ? -4.983 -3.976 3.421 1.00 88.12 134 SER A C 1
ATOM 1086 O O . SER A 1 134 ? -6.114 -4.402 3.191 1.00 88.12 134 SER A O 1
ATOM 1088 N N . ILE A 1 135 ? -4.315 -3.199 2.564 1.00 92.06 135 ILE A N 1
ATOM 1089 C CA . ILE A 1 135 ? -4.807 -2.870 1.222 1.00 92.06 135 ILE A CA 1
ATOM 1090 C C . ILE A 1 135 ? -4.924 -4.153 0.392 1.00 92.06 135 ILE A C 1
ATOM 1092 O O . ILE A 1 135 ? -5.983 -4.447 -0.160 1.00 92.06 135 ILE A O 1
ATOM 1096 N N . LEU A 1 136 ? -3.853 -4.948 0.328 1.00 95.69 136 LEU A N 1
ATOM 1097 C CA . LEU A 1 136 ? -3.798 -6.141 -0.517 1.00 95.69 136 LEU A CA 1
ATOM 1098 C C . LEU A 1 136 ? -4.644 -7.306 0.026 1.00 95.69 136 LEU A C 1
ATOM 1100 O O . LEU A 1 136 ? -5.189 -8.081 -0.754 1.00 95.69 136 LEU A O 1
ATOM 1104 N N . LYS A 1 137 ? -4.840 -7.406 1.344 1.00 95.25 137 LYS A N 1
ATOM 1105 C CA . LYS A 1 137 ? -5.689 -8.412 2.008 1.00 95.25 137 LYS A CA 1
ATOM 1106 C C . LYS A 1 137 ? -7.134 -8.357 1.526 1.00 95.25 137 LYS A C 1
ATOM 1108 O O . LYS A 1 137 ? -7.782 -9.398 1.452 1.00 95.25 137 LYS A O 1
ATOM 1113 N N . GLN A 1 138 ? -7.624 -7.176 1.145 1.00 94.81 138 GLN A N 1
ATOM 1114 C CA . GLN A 1 138 ? -8.962 -7.010 0.562 1.00 94.81 138 GLN A CA 1
ATOM 1115 C C . GLN A 1 138 ? -9.135 -7.789 -0.750 1.00 94.81 138 GLN A C 1
ATOM 1117 O O . GLN A 1 138 ? -10.264 -8.051 -1.156 1.00 94.81 138 GLN A O 1
ATOM 1122 N N . TYR A 1 139 ? -8.029 -8.186 -1.386 1.00 97.25 139 TYR A N 1
ATOM 1123 C CA . TYR A 1 139 ? -8.009 -8.948 -2.627 1.00 97.25 139 TYR A CA 1
ATOM 1124 C C . TYR A 1 139 ? -7.764 -10.451 -2.432 1.00 97.25 139 TYR A C 1
ATOM 1126 O O . TYR A 1 139 ? -7.577 -11.176 -3.411 1.00 97.25 139 TYR A O 1
ATOM 1134 N N . SER A 1 140 ? -7.763 -10.955 -1.195 1.00 96.69 140 SER A N 1
ATOM 1135 C CA . SER A 1 140 ? -7.693 -12.400 -0.956 1.00 96.69 140 SER A CA 1
ATOM 1136 C C . SER A 1 140 ? -8.873 -13.113 -1.629 1.00 96.69 140 SER A C 1
ATOM 1138 O O . SER A 1 140 ? -10.017 -12.682 -1.504 1.00 96.69 140 SER A O 1
ATOM 1140 N N . SER A 1 141 ? -8.594 -14.207 -2.340 1.00 94.75 141 SER A N 1
ATOM 1141 C CA . SER A 1 141 ? -9.558 -15.021 -3.101 1.00 94.75 141 SER A CA 1
ATOM 1142 C C . SER A 1 141 ? -10.277 -14.319 -4.264 1.00 94.75 141 SER A C 1
ATOM 1144 O O . SER A 1 141 ? -11.141 -14.935 -4.896 1.00 94.75 141 SER A O 1
ATOM 1146 N N . ILE A 1 142 ? -9.918 -13.079 -4.611 1.00 97.00 142 ILE A N 1
ATOM 1147 C CA . ILE A 1 142 ? -10.465 -12.354 -5.769 1.00 97.00 142 ILE A CA 1
ATOM 1148 C C . ILE A 1 142 ? -9.360 -11.933 -6.745 1.00 97.00 142 ILE A C 1
ATOM 1150 O O . ILE A 1 142 ? -8.171 -12.006 -6.443 1.00 97.00 142 ILE A O 1
ATOM 1154 N N . ASN A 1 143 ? -9.757 -11.545 -7.959 1.00 98.00 143 ASN A N 1
ATOM 1155 C CA . ASN A 1 143 ? -8.809 -11.151 -9.000 1.00 98.00 143 ASN A CA 1
ATOM 1156 C C . ASN A 1 143 ? -8.067 -9.868 -8.603 1.00 98.00 143 ASN A C 1
ATOM 1158 O O . ASN A 1 143 ? -8.702 -8.894 -8.199 1.00 98.00 143 ASN A O 1
ATOM 1162 N N . LEU A 1 144 ? -6.744 -9.872 -8.775 1.00 98.56 144 LEU A N 1
ATOM 1163 C CA . LEU A 1 144 ? -5.897 -8.697 -8.579 1.00 98.56 144 LEU A CA 1
ATOM 1164 C C . LEU A 1 144 ? -4.788 -8.657 -9.629 1.00 98.56 144 LEU A C 1
ATOM 1166 O O . LEU A 1 144 ? -3.939 -9.546 -9.666 1.00 98.56 144 LEU A O 1
ATOM 1170 N N . ASN A 1 145 ? -4.743 -7.588 -10.418 1.00 98.75 145 ASN A N 1
ATOM 1171 C CA . ASN A 1 145 ? -3.576 -7.221 -11.213 1.00 98.75 145 ASN A CA 1
ATOM 1172 C C . ASN A 1 145 ? -2.712 -6.237 -10.405 1.00 98.75 145 ASN A C 1
ATOM 1174 O O . ASN A 1 145 ? -3.001 -5.038 -10.363 1.00 98.75 145 ASN A O 1
ATOM 1178 N N . LEU A 1 146 ? -1.665 -6.749 -9.753 1.00 98.75 146 LEU A N 1
ATOM 1179 C CA . LEU A 1 146 ? -0.752 -5.981 -8.903 1.00 98.75 146 LEU A CA 1
ATOM 1180 C C . LEU A 1 146 ? 0.539 -5.672 -9.661 1.00 98.75 146 LEU A C 1
ATOM 1182 O O . LEU A 1 146 ? 1.273 -6.582 -10.032 1.00 98.75 146 LEU A O 1
ATOM 1186 N N . MET A 1 147 ? 0.839 -4.392 -9.860 1.00 98.81 147 MET A N 1
ATOM 1187 C CA . MET A 1 147 ? 2.117 -3.948 -10.411 1.00 98.81 147 MET A CA 1
ATOM 1188 C C . MET A 1 147 ? 3.037 -3.441 -9.302 1.00 98.81 147 MET A C 1
ATOM 1190 O O . MET A 1 147 ? 2.615 -2.620 -8.490 1.00 98.81 147 MET A O 1
ATOM 1194 N N . ILE A 1 148 ? 4.291 -3.890 -9.294 1.00 98.50 148 ILE A N 1
ATOM 1195 C CA . ILE A 1 148 ? 5.303 -3.506 -8.303 1.00 98.50 148 ILE A CA 1
ATOM 1196 C C . ILE A 1 148 ? 6.561 -2.954 -8.980 1.00 98.50 148 ILE A C 1
ATOM 1198 O O . ILE A 1 148 ? 6.942 -3.395 -10.066 1.00 98.50 148 ILE A O 1
ATOM 1202 N N . SER A 1 149 ? 7.225 -1.996 -8.338 1.00 97.00 149 SER A N 1
ATOM 1203 C CA . SER A 1 149 ? 8.608 -1.627 -8.669 1.00 97.00 149 SER A CA 1
ATOM 1204 C C . SER A 1 149 ? 9.616 -2.432 -7.845 1.00 97.00 149 SER A C 1
ATOM 1206 O O . SER A 1 149 ? 9.263 -3.088 -6.866 1.00 97.00 149 SER A O 1
ATOM 1208 N N . GLY A 1 150 ? 10.895 -2.322 -8.195 1.00 93.31 150 GLY A N 1
ATOM 1209 C CA . GLY A 1 150 ? 11.979 -2.868 -7.382 1.00 93.31 150 GLY A CA 1
ATOM 1210 C C . GLY A 1 150 ? 12.414 -1.986 -6.208 1.00 93.31 150 GLY A C 1
ATOM 1211 O O . GLY A 1 150 ? 11.667 -1.150 -5.690 1.00 93.31 150 GLY A O 1
ATOM 1212 N N . GLY A 1 151 ? 13.679 -2.158 -5.816 1.00 89.56 151 GLY A N 1
ATOM 1213 C CA . GLY A 1 151 ? 14.323 -1.395 -4.749 1.00 89.56 151 GLY A CA 1
ATOM 1214 C C . GLY A 1 151 ? 13.752 -1.701 -3.364 1.00 89.56 151 GLY A C 1
ATOM 1215 O O . GLY A 1 151 ? 13.274 -2.798 -3.095 1.00 89.56 151 GLY A O 1
ATOM 1216 N N . SER A 1 152 ? 13.773 -0.702 -2.482 1.00 86.19 152 SER A N 1
ATOM 1217 C CA . SER A 1 152 ? 13.354 -0.840 -1.081 1.00 86.19 152 SER A CA 1
ATOM 1218 C C . SER A 1 152 ? 11.863 -1.155 -0.890 1.00 86.19 152 SER A C 1
ATOM 1220 O O . SER A 1 152 ? 11.455 -1.503 0.210 1.00 86.19 152 SER A O 1
ATOM 1222 N N . LEU A 1 153 ? 11.034 -1.041 -1.936 1.00 90.62 153 LEU A N 1
ATOM 1223 C CA . LEU A 1 153 ? 9.653 -1.535 -1.892 1.00 90.62 153 LEU A CA 1
ATOM 1224 C C . LEU A 1 153 ? 9.615 -3.053 -1.658 1.00 90.62 153 LEU A C 1
ATOM 1226 O O . LEU A 1 153 ? 8.748 -3.540 -0.939 1.00 90.62 153 LEU A O 1
ATOM 1230 N N . LEU A 1 154 ? 10.562 -3.796 -2.234 1.00 91.94 154 LEU A N 1
ATOM 1231 C CA . LEU A 1 154 ? 10.599 -5.255 -2.135 1.00 91.94 154 LEU A CA 1
ATOM 1232 C C . LEU A 1 154 ? 10.833 -5.727 -0.695 1.00 91.94 154 LEU A C 1
ATOM 1234 O O . LEU A 1 154 ? 10.263 -6.732 -0.284 1.00 91.94 154 LEU A O 1
ATOM 1238 N N . GLU A 1 155 ? 11.597 -4.964 0.091 1.00 86.94 155 GLU A N 1
ATOM 1239 C CA . GLU A 1 155 ? 11.805 -5.226 1.520 1.00 86.94 155 GLU A CA 1
ATOM 1240 C C . GLU A 1 155 ? 10.504 -5.083 2.322 1.00 86.94 155 GLU A C 1
ATOM 1242 O O . GLU A 1 155 ? 10.242 -5.891 3.205 1.00 86.94 155 GLU A O 1
ATOM 1247 N N . ILE A 1 156 ? 9.661 -4.102 1.981 1.00 85.31 156 ILE A N 1
ATOM 1248 C CA . ILE A 1 156 ? 8.356 -3.880 2.630 1.00 85.31 156 ILE A CA 1
ATOM 1249 C C . ILE A 1 156 ? 7.348 -4.961 2.208 1.00 85.31 156 ILE A C 1
ATOM 1251 O O . ILE A 1 156 ? 6.511 -5.405 2.991 1.00 85.31 156 ILE A O 1
ATOM 1255 N N . LEU A 1 157 ? 7.413 -5.403 0.951 1.00 90.75 157 LEU A N 1
ATOM 1256 C CA . LEU A 1 157 ? 6.556 -6.480 0.456 1.00 90.75 157 LEU A CA 1
ATOM 1257 C C . LEU A 1 157 ? 6.936 -7.850 1.025 1.00 90.75 157 LEU A C 1
ATOM 1259 O O . LEU A 1 157 ? 6.083 -8.735 1.074 1.00 90.75 157 LEU A O 1
ATOM 1263 N N . ASN A 1 158 ? 8.178 -8.035 1.472 1.00 89.62 158 ASN A N 1
ATOM 1264 C CA . ASN A 1 158 ? 8.658 -9.269 2.086 1.00 89.62 158 ASN A CA 1
ATOM 1265 C C . ASN A 1 158 ? 8.088 -9.461 3.506 1.00 89.62 158 ASN A C 1
ATOM 1267 O O . ASN A 1 158 ? 8.786 -9.337 4.511 1.00 89.62 158 ASN A O 1
ATOM 1271 N N . ASN A 1 159 ? 6.785 -9.729 3.572 1.00 86.81 159 ASN A N 1
ATOM 1272 C CA . ASN A 1 159 ? 6.019 -9.932 4.791 1.00 86.81 159 ASN A CA 1
ATOM 1273 C C . ASN A 1 159 ? 5.388 -11.329 4.806 1.00 86.81 159 ASN A C 1
ATOM 1275 O O . ASN A 1 159 ? 4.511 -11.647 3.999 1.00 86.81 159 ASN A O 1
ATOM 1279 N N . ASP A 1 160 ? 5.753 -12.123 5.806 1.00 88.19 160 ASP A N 1
ATOM 1280 C CA . ASP A 1 160 ? 5.272 -13.490 5.986 1.00 88.19 160 ASP A CA 1
ATOM 1281 C C . ASP A 1 160 ? 3.739 -13.603 6.115 1.00 88.19 160 ASP A C 1
ATOM 1283 O O . ASP A 1 160 ? 3.181 -14.642 5.753 1.00 88.19 160 ASP A O 1
ATOM 1287 N N . LYS A 1 161 ? 3.039 -12.540 6.550 1.00 89.44 161 LYS A N 1
ATOM 1288 C CA . LYS A 1 161 ? 1.563 -12.502 6.637 1.00 89.44 161 LYS A CA 1
ATOM 1289 C C . LYS A 1 161 ? 0.891 -12.726 5.278 1.00 89.44 161 LYS A C 1
ATOM 1291 O O . LYS A 1 161 ? -0.234 -13.218 5.230 1.00 89.44 161 LYS A O 1
ATOM 1296 N N . PHE A 1 162 ? 1.565 -12.447 4.155 1.00 93.75 162 PHE A N 1
ATOM 1297 C CA . PHE A 1 162 ? 1.031 -12.762 2.822 1.00 93.75 162 PHE A CA 1
ATOM 1298 C C . PHE A 1 162 ? 0.750 -14.261 2.628 1.00 93.75 162 PHE A C 1
ATOM 1300 O O . PHE A 1 162 ? -0.131 -14.603 1.840 1.00 93.75 162 PHE A O 1
ATOM 1307 N N . ARG A 1 163 ? 1.392 -15.154 3.403 1.00 94.88 163 ARG A N 1
ATOM 1308 C CA . ARG A 1 163 ? 1.094 -16.598 3.392 1.00 94.88 163 ARG A CA 1
ATOM 1309 C C . ARG A 1 163 ? -0.316 -16.940 3.879 1.00 94.88 163 ARG A C 1
ATOM 1311 O O . ARG A 1 163 ? -0.798 -18.041 3.600 1.00 94.88 163 ARG A O 1
ATOM 1318 N N . GLU A 1 164 ? -0.967 -16.041 4.613 1.00 94.25 164 GLU A N 1
ATOM 1319 C CA . GLU A 1 164 ? -2.340 -16.210 5.101 1.00 94.25 164 GLU A CA 1
ATOM 1320 C C . GLU A 1 164 ? -3.381 -15.948 4.006 1.00 94.25 164 GLU A C 1
ATOM 1322 O O . GLU A 1 164 ? -4.521 -16.394 4.125 1.00 94.25 164 GLU A O 1
ATOM 1327 N N . LEU A 1 165 ? -3.002 -15.246 2.932 1.00 95.94 165 LEU A N 1
ATOM 1328 C CA . LEU A 1 165 ? -3.915 -14.881 1.855 1.00 95.94 165 LEU A CA 1
ATOM 1329 C C . LEU A 1 165 ? -4.053 -16.005 0.821 1.00 95.94 165 LEU A C 1
ATOM 1331 O O . LEU A 1 165 ? -3.136 -16.794 0.570 1.00 95.94 165 LEU A O 1
ATOM 1335 N N . ASP A 1 166 ? -5.209 -16.037 0.167 1.00 97.25 166 ASP A N 1
ATOM 1336 C CA . ASP A 1 166 ? -5.405 -16.781 -1.072 1.00 97.25 166 ASP A CA 1
ATOM 1337 C C . ASP A 1 166 ? -5.100 -15.861 -2.257 1.00 97.25 166 ASP A C 1
ATOM 1339 O O . ASP A 1 166 ? -5.902 -15.006 -2.635 1.00 97.25 166 ASP A O 1
ATOM 1343 N N . THR A 1 167 ? -3.916 -16.037 -2.837 1.00 98.25 167 THR A N 1
ATOM 1344 C CA . THR A 1 167 ? -3.407 -15.213 -3.941 1.00 98.25 167 THR A CA 1
ATOM 1345 C C . THR A 1 167 ? -3.468 -15.944 -5.285 1.00 98.25 167 THR A C 1
ATOM 1347 O O . THR A 1 167 ? -2.849 -15.516 -6.262 1.00 98.25 167 THR A O 1
ATOM 1350 N N . SER A 1 168 ? -4.243 -17.032 -5.375 1.00 97.94 168 SER A N 1
ATOM 1351 C CA . SER A 1 168 ? -4.355 -17.873 -6.580 1.00 97.94 168 SER A CA 1
ATOM 1352 C C . SER A 1 168 ? -4.929 -17.147 -7.801 1.00 97.94 168 SER A C 1
ATOM 1354 O O . SER A 1 168 ? -4.787 -17.597 -8.936 1.00 97.94 168 SER A O 1
ATOM 1356 N N . ARG A 1 169 ? -5.578 -16.002 -7.575 1.00 97.94 169 ARG A N 1
ATOM 1357 C CA . ARG A 1 169 ? -6.166 -15.137 -8.607 1.00 97.94 169 ARG A CA 1
ATOM 1358 C C . ARG A 1 169 ? -5.373 -13.855 -8.844 1.00 97.94 169 ARG A C 1
ATOM 1360 O O . ARG A 1 169 ? -5.834 -12.964 -9.559 1.00 97.94 169 ARG A O 1
ATOM 1367 N N . TRP A 1 170 ? -4.200 -13.740 -8.230 1.00 98.56 170 TRP A N 1
ATOM 1368 C CA . TRP A 1 170 ? -3.336 -12.586 -8.408 1.00 98.56 170 TRP A CA 1
ATOM 1369 C C . TRP A 1 170 ? -2.475 -12.759 -9.661 1.00 98.56 170 TRP A C 1
ATOM 1371 O O . TRP A 1 170 ? -2.036 -13.862 -10.006 1.00 98.56 170 TRP A O 1
ATOM 1381 N N . LYS A 1 171 ? -2.217 -11.640 -10.331 1.00 98.81 171 LYS A N 1
ATOM 1382 C CA . LYS A 1 171 ? -1.231 -11.495 -11.397 1.00 98.81 171 LYS A CA 1
ATOM 1383 C C . LYS A 1 171 ? -0.262 -10.394 -10.988 1.00 98.81 171 LYS A C 1
ATOM 1385 O O . LYS A 1 171 ? -0.688 -9.259 -10.775 1.00 98.81 171 LYS A O 1
ATOM 1390 N N . ILE A 1 172 ? 1.019 -10.729 -10.875 1.00 98.69 172 ILE A N 1
ATOM 1391 C CA . ILE A 1 172 ? 2.072 -9.776 -10.518 1.00 98.69 172 ILE A CA 1
ATOM 1392 C C . ILE A 1 172 ? 2.754 -9.268 -11.781 1.00 98.69 172 ILE A C 1
ATOM 1394 O O . ILE A 1 172 ? 3.177 -10.060 -12.622 1.00 98.69 172 ILE A O 1
ATOM 1398 N N . TRP A 1 173 ? 2.884 -7.952 -11.882 1.00 98.81 173 TRP A N 1
ATOM 1399 C CA . TRP A 1 173 ? 3.522 -7.236 -12.980 1.00 98.81 173 TRP A CA 1
ATOM 1400 C C . TRP A 1 173 ? 4.671 -6.393 -12.437 1.00 98.81 173 TRP A C 1
ATOM 1402 O O . TRP A 1 173 ? 4.591 -5.867 -11.328 1.00 98.81 173 TRP A O 1
ATOM 1412 N N . PHE A 1 174 ? 5.716 -6.202 -13.230 1.00 98.62 174 PHE A N 1
ATOM 1413 C CA . PHE A 1 174 ? 6.798 -5.280 -12.893 1.00 98.62 174 PHE A CA 1
ATOM 1414 C C . PHE A 1 174 ? 6.584 -3.942 -13.600 1.00 98.62 174 PHE A C 1
ATOM 1416 O O . PHE A 1 174 ? 6.143 -3.905 -14.753 1.00 98.62 174 PHE A O 1
ATOM 1423 N N . ALA A 1 175 ? 6.845 -2.843 -12.895 1.00 98.50 175 ALA A N 1
ATOM 1424 C CA . ALA A 1 175 ? 6.756 -1.488 -13.438 1.00 98.50 175 ALA A CA 1
ATOM 1425 C C . ALA A 1 175 ? 8.012 -1.106 -14.233 1.00 98.50 175 ALA A C 1
ATOM 1427 O O . ALA A 1 175 ? 7.942 -0.363 -15.211 1.00 98.50 175 ALA A O 1
ATOM 1428 N N . ASP A 1 176 ? 9.161 -1.630 -13.829 1.00 98.44 176 ASP A N 1
ATOM 1429 C CA . ASP A 1 176 ? 10.442 -1.445 -14.487 1.00 98.44 176 ASP A CA 1
ATOM 1430 C C . ASP A 1 176 ? 11.387 -2.610 -14.191 1.00 98.44 176 ASP A C 1
ATOM 1432 O O . ASP A 1 176 ? 11.157 -3.403 -13.276 1.00 98.44 176 ASP A O 1
ATOM 1436 N N . GLU A 1 177 ? 12.451 -2.716 -14.980 1.00 97.88 177 GLU A N 1
ATOM 1437 C CA . GLU A 1 177 ? 13.489 -3.727 -14.820 1.00 97.88 177 GLU A CA 1
ATOM 1438 C C . GLU A 1 177 ? 14.839 -3.227 -15.350 1.00 97.88 177 GLU A C 1
ATOM 1440 O O . GLU A 1 177 ? 14.917 -2.402 -16.267 1.00 97.88 177 GLU A O 1
ATOM 1445 N N . ARG A 1 178 ? 15.926 -3.718 -14.762 1.00 96.00 178 ARG A N 1
ATOM 1446 C CA . ARG A 1 178 ? 17.303 -3.401 -15.155 1.00 96.00 178 ARG A CA 1
ATOM 1447 C C . ARG A 1 178 ? 17.781 -4.405 -16.196 1.00 96.00 178 ARG A C 1
ATOM 1449 O O . ARG A 1 178 ? 17.482 -5.582 -16.104 1.00 96.00 178 ARG A O 1
ATOM 1456 N N . PHE A 1 179 ? 18.619 -3.975 -17.136 1.00 95.25 179 PHE A N 1
ATOM 1457 C CA . PHE A 1 179 ? 19.307 -4.905 -18.050 1.00 95.25 179 PHE A CA 1
ATOM 1458 C C . PHE A 1 179 ? 20.522 -5.603 -17.401 1.00 95.25 179 PHE A C 1
ATOM 1460 O O . PHE A 1 179 ? 21.263 -6.319 -18.067 1.00 95.25 179 PHE A O 1
ATOM 1467 N N . SER A 1 180 ? 20.743 -5.393 -16.101 1.00 92.25 180 SER A N 1
ATOM 1468 C CA . SER A 1 180 ? 21.825 -6.012 -15.337 1.00 92.25 180 SER A CA 1
ATOM 1469 C C . SER A 1 180 ? 21.327 -7.303 -14.692 1.00 92.25 180 SER A C 1
ATOM 1471 O O . SER A 1 180 ? 20.650 -7.246 -13.670 1.00 92.25 180 SER A O 1
ATOM 1473 N N . LEU A 1 181 ? 21.687 -8.465 -15.247 1.00 88.69 181 LEU A N 1
ATOM 1474 C CA . LEU A 1 181 ? 21.193 -9.773 -14.775 1.00 88.69 181 LEU A CA 1
ATOM 1475 C C . LEU A 1 181 ? 21.552 -10.093 -13.314 1.00 88.69 181 LEU A C 1
ATOM 1477 O O . LEU A 1 181 ? 20.875 -10.885 -12.666 1.00 88.69 181 LEU A O 1
ATOM 1481 N N . SER A 1 182 ? 22.591 -9.454 -12.776 1.00 90.44 182 SER A N 1
ATOM 1482 C CA . SER A 1 182 ? 22.985 -9.566 -11.368 1.00 90.44 182 SER A CA 1
ATOM 1483 C C . SER A 1 182 ? 22.150 -8.711 -10.405 1.00 90.44 182 SER A C 1
ATOM 1485 O O . SER A 1 182 ? 22.343 -8.812 -9.199 1.00 90.44 182 SER A O 1
ATOM 1487 N N . ASP A 1 183 ? 21.278 -7.838 -10.914 1.00 90.25 183 ASP A N 1
ATOM 1488 C CA . ASP A 1 183 ? 20.516 -6.848 -10.140 1.00 90.25 183 ASP A CA 1
ATOM 1489 C C . ASP A 1 183 ? 19.108 -6.688 -10.737 1.00 90.25 183 ASP A C 1
ATOM 1491 O O . ASP A 1 183 ? 18.690 -5.589 -11.081 1.00 90.25 183 ASP A O 1
ATOM 1495 N N . LEU A 1 184 ? 18.394 -7.798 -10.951 1.00 96.19 184 LEU A N 1
ATOM 1496 C CA . LEU A 1 184 ? 17.020 -7.773 -11.462 1.00 96.19 184 LEU A CA 1
ATOM 1497 C C . LEU A 1 184 ? 16.016 -7.529 -10.331 1.00 96.19 184 LEU A C 1
ATOM 1499 O O . LEU A 1 184 ? 16.069 -8.180 -9.282 1.00 96.19 184 LEU A O 1
ATOM 1503 N N . ASN A 1 185 ? 15.028 -6.675 -10.587 1.00 97.50 185 ASN A N 1
ATOM 1504 C CA . ASN A 1 185 ? 13.860 -6.477 -9.739 1.00 97.50 185 ASN A CA 1
ATOM 1505 C C . ASN A 1 185 ? 13.097 -7.797 -9.550 1.00 97.50 185 ASN A C 1
ATOM 1507 O O . ASN A 1 185 ? 12.658 -8.082 -8.438 1.00 97.50 185 ASN A O 1
ATOM 1511 N N . TYR A 1 186 ? 12.988 -8.629 -10.595 1.00 97.81 186 TYR A N 1
ATOM 1512 C CA . TYR A 1 186 ? 12.387 -9.962 -10.488 1.00 97.81 186 TYR A CA 1
ATOM 1513 C C . TYR A 1 186 ? 13.086 -10.837 -9.441 1.00 97.81 186 TYR A C 1
ATOM 1515 O O . TYR A 1 186 ? 12.428 -11.390 -8.559 1.00 97.81 186 TYR A O 1
ATOM 1523 N N . THR A 1 187 ? 14.418 -10.927 -9.497 1.00 96.75 187 THR A N 1
ATOM 1524 C CA . THR A 1 187 ? 15.203 -11.719 -8.539 1.00 96.75 187 THR A CA 1
ATOM 1525 C C . THR A 1 187 ? 15.073 -11.153 -7.126 1.00 96.75 187 THR A C 1
ATOM 1527 O O . THR A 1 187 ? 14.872 -11.909 -6.178 1.00 96.75 187 THR A O 1
ATOM 1530 N N . GLY A 1 188 ? 15.111 -9.824 -6.981 1.00 96.12 188 GLY A N 1
ATOM 1531 C CA . GLY A 1 188 ? 14.892 -9.161 -5.695 1.00 96.12 188 GLY A CA 1
ATOM 1532 C C . GLY A 1 188 ? 13.495 -9.398 -5.110 1.00 96.12 188 GLY A C 1
ATOM 1533 O O . GLY A 1 188 ? 13.331 -9.368 -3.894 1.00 96.12 188 GLY A O 1
ATOM 1534 N N . ALA A 1 189 ? 12.485 -9.641 -5.950 1.00 97.50 189 ALA A N 1
ATOM 1535 C CA . ALA A 1 189 ? 11.111 -9.890 -5.519 1.00 97.50 189 ALA A CA 1
ATOM 1536 C C . ALA A 1 189 ? 10.856 -11.340 -5.074 1.00 97.50 189 ALA A C 1
ATOM 1538 O O . ALA A 1 189 ? 9.804 -11.609 -4.494 1.00 97.50 189 ALA A O 1
ATOM 1539 N N . LEU A 1 190 ? 11.785 -12.277 -5.307 1.00 97.62 190 LEU A N 1
ATOM 1540 C CA . LEU A 1 190 ? 11.600 -13.696 -4.973 1.00 97.62 190 LEU A CA 1
ATOM 1541 C C . LEU A 1 190 ? 11.190 -13.960 -3.511 1.00 97.62 190 LEU A C 1
ATOM 1543 O O . LEU A 1 190 ? 10.311 -14.802 -3.322 1.00 97.62 190 LEU A O 1
ATOM 1547 N N . PRO A 1 191 ? 11.726 -13.265 -2.483 1.00 96.25 191 PRO A N 1
ATOM 1548 C CA . PRO A 1 191 ? 11.264 -13.429 -1.104 1.00 96.25 191 PRO A CA 1
ATOM 1549 C C . PRO A 1 191 ? 9.761 -13.154 -0.944 1.00 96.25 191 PRO A C 1
ATOM 1551 O O . PRO A 1 191 ? 9.032 -14.029 -0.480 1.00 96.25 191 PRO A O 1
ATOM 1554 N N . PHE A 1 192 ? 9.271 -12.022 -1.459 1.00 95.69 192 PHE A N 1
ATOM 1555 C CA . PHE A 1 192 ? 7.840 -11.702 -1.489 1.00 95.69 192 PHE A CA 1
ATOM 1556 C C . PHE A 1 192 ? 7.039 -12.737 -2.289 1.00 95.69 192 PHE A C 1
ATOM 1558 O O . PHE A 1 192 ? 6.040 -13.263 -1.799 1.00 95.69 192 PHE A O 1
ATOM 1565 N N . LEU A 1 193 ? 7.492 -13.074 -3.501 1.00 97.88 193 LEU A N 1
ATOM 1566 C CA . LEU A 1 193 ? 6.807 -14.036 -4.369 1.00 97.88 193 LEU A CA 1
ATOM 1567 C C . LEU A 1 193 ? 6.708 -15.429 -3.726 1.00 97.88 193 LEU A C 1
ATOM 1569 O O . LEU A 1 193 ? 5.721 -16.124 -3.946 1.00 97.88 193 LEU A O 1
ATOM 1573 N N . SER A 1 194 ? 7.676 -15.817 -2.887 1.00 97.44 194 SER A N 1
ATOM 1574 C CA . SER A 1 194 ? 7.673 -17.095 -2.161 1.00 97.44 194 SER A CA 1
ATOM 1575 C C . SER A 1 194 ? 6.554 -17.214 -1.119 1.00 97.44 194 SER A C 1
ATOM 1577 O O . SER A 1 194 ? 6.232 -18.319 -0.678 1.00 97.44 194 SER A O 1
ATOM 1579 N N . HIS A 1 195 ? 5.958 -16.093 -0.706 1.00 96.00 195 HIS A N 1
ATOM 1580 C CA . HIS A 1 195 ? 4.815 -16.081 0.206 1.00 96.00 195 HIS A CA 1
ATOM 1581 C C . HIS A 1 195 ? 3.476 -16.272 -0.516 1.00 96.00 195 HIS A C 1
ATOM 1583 O O . HIS A 1 195 ? 2.483 -16.611 0.128 1.00 96.00 195 HIS A O 1
ATOM 1589 N N . LEU A 1 196 ? 3.443 -16.060 -1.835 1.00 97.25 196 LEU A N 1
ATOM 1590 C CA . LEU A 1 196 ? 2.233 -16.106 -2.650 1.00 97.25 196 LEU A CA 1
ATOM 1591 C C . LEU A 1 196 ? 1.956 -17.536 -3.141 1.00 97.25 196 LEU A C 1
ATOM 1593 O O . LEU A 1 196 ? 2.867 -18.307 -3.438 1.00 97.25 196 LEU A O 1
ATOM 1597 N N . LYS A 1 197 ? 0.677 -17.900 -3.256 1.00 94.56 197 LYS A N 1
ATOM 1598 C CA . LYS A 1 197 ? 0.217 -19.237 -3.659 1.00 94.56 197 LYS A CA 1
ATOM 1599 C C . LYS A 1 197 ? -0.454 -19.188 -5.025 1.00 94.56 197 LYS A C 1
ATOM 1601 O O . LYS A 1 197 ? -1.415 -18.449 -5.209 1.00 94.56 197 LYS A O 1
ATOM 1606 N N . ASN A 1 198 ? 0.001 -20.029 -5.958 1.00 94.88 198 ASN A N 1
ATOM 1607 C CA . ASN A 1 198 ? -0.590 -20.194 -7.297 1.00 94.88 198 ASN A CA 1
ATOM 1608 C C . ASN A 1 198 ? -0.763 -18.873 -8.076 1.00 94.88 198 ASN A C 1
ATOM 1610 O O . ASN A 1 198 ? -1.683 -18.727 -8.874 1.00 94.88 198 ASN A O 1
ATOM 1614 N N . THR A 1 199 ? 0.110 -17.900 -7.824 1.00 96.25 199 THR A N 1
ATOM 1615 C CA . THR A 1 199 ? 0.070 -16.570 -8.434 1.00 96.25 199 THR A CA 1
ATOM 1616 C C . THR A 1 199 ? 0.814 -16.567 -9.767 1.00 96.25 199 THR A C 1
ATOM 1618 O O . THR A 1 199 ? 1.898 -17.138 -9.882 1.00 96.25 199 THR A O 1
ATOM 1621 N N . ILE A 1 200 ? 0.258 -15.895 -10.776 1.00 98.25 200 ILE A N 1
ATOM 1622 C CA . ILE A 1 200 ? 0.924 -15.731 -12.075 1.00 98.25 200 ILE A CA 1
ATOM 1623 C C . ILE A 1 200 ? 1.850 -14.516 -12.005 1.00 98.25 200 ILE A C 1
ATOM 1625 O O . ILE A 1 200 ? 1.440 -13.453 -11.545 1.00 98.25 200 ILE A O 1
ATOM 1629 N N . VAL A 1 201 ? 3.084 -14.647 -12.492 1.00 98.38 201 VAL A N 1
ATOM 1630 C CA . VAL A 1 201 ? 4.073 -13.561 -12.493 1.00 98.38 201 VAL A CA 1
ATOM 1631 C C . VAL A 1 201 ? 4.494 -13.235 -13.924 1.00 98.38 201 VAL A C 1
ATOM 1633 O O . VAL A 1 201 ? 4.992 -14.098 -14.644 1.00 98.38 201 VAL A O 1
ATOM 1636 N N . TYR A 1 202 ? 4.326 -11.976 -14.322 1.00 98.25 202 TYR A N 1
ATOM 1637 C CA . TYR A 1 202 ? 4.742 -11.435 -15.613 1.00 98.25 202 TYR A CA 1
ATOM 1638 C C . TYR A 1 202 ? 5.998 -10.582 -15.429 1.00 98.25 202 TYR A C 1
ATOM 1640 O O . TYR A 1 202 ? 5.928 -9.388 -15.132 1.00 98.25 202 TYR A O 1
ATOM 1648 N N . LYS A 1 203 ? 7.168 -11.210 -15.586 1.00 96.62 203 LYS A N 1
ATOM 1649 C CA . LYS A 1 203 ? 8.467 -10.520 -15.562 1.00 96.62 203 LYS A CA 1
ATOM 1650 C C . LYS A 1 203 ? 8.691 -9.698 -16.840 1.00 96.62 203 LYS A C 1
ATOM 1652 O O . LYS A 1 203 ? 8.216 -10.070 -17.914 1.00 96.62 203 LYS A O 1
ATOM 1657 N N . MET A 1 204 ? 9.471 -8.622 -16.742 1.00 97.56 204 MET A N 1
ATOM 1658 C CA . MET A 1 204 ? 10.042 -7.964 -17.921 1.00 97.56 204 MET A CA 1
ATOM 1659 C C . MET A 1 204 ? 11.256 -8.772 -18.393 1.00 97.56 204 MET A C 1
ATOM 1661 O O . MET A 1 204 ? 12.303 -8.765 -17.752 1.00 97.56 204 MET A O 1
ATOM 1665 N N . ASP A 1 205 ? 11.113 -9.504 -19.496 1.00 95.56 205 ASP A N 1
ATOM 1666 C CA . ASP A 1 205 ? 12.148 -10.415 -19.997 1.00 95.56 205 ASP A CA 1
ATOM 1667 C C . ASP A 1 205 ? 13.261 -9.664 -20.746 1.00 95.56 205 ASP A C 1
ATOM 1669 O O . ASP A 1 205 ? 13.333 -9.701 -21.970 1.00 95.56 205 ASP A O 1
ATOM 1673 N N . VAL A 1 206 ? 14.096 -8.922 -20.013 1.00 95.00 206 VAL A N 1
ATOM 1674 C CA . VAL A 1 206 ? 15.118 -8.006 -20.563 1.00 95.00 206 VAL A CA 1
ATOM 1675 C C . VAL A 1 206 ? 16.191 -8.687 -21.421 1.00 95.00 206 VAL A C 1
ATOM 1677 O O . VAL A 1 206 ? 16.825 -8.014 -22.231 1.00 95.00 206 VAL A O 1
ATOM 1680 N N . GLU A 1 207 ? 16.372 -10.001 -21.280 1.00 94.06 207 GLU A N 1
ATOM 1681 C CA . GLU A 1 207 ? 17.270 -10.815 -22.113 1.00 94.06 207 GLU A CA 1
ATOM 1682 C C . GLU A 1 207 ? 16.736 -10.999 -23.540 1.00 94.06 207 GLU A C 1
ATOM 1684 O O . GLU A 1 207 ? 17.504 -11.239 -24.470 1.00 94.06 207 GLU A O 1
ATOM 1689 N N . ASN A 1 208 ? 15.423 -10.858 -23.741 1.00 95.31 208 ASN A N 1
ATOM 1690 C CA . ASN A 1 208 ? 14.813 -10.950 -25.056 1.00 95.31 208 ASN A CA 1
ATOM 1691 C C . ASN A 1 208 ? 15.026 -9.651 -25.844 1.00 95.31 208 ASN A C 1
ATOM 1693 O O . ASN A 1 208 ? 14.697 -8.560 -25.376 1.00 95.31 208 ASN A O 1
ATOM 1697 N N . GLU A 1 209 ? 15.490 -9.747 -27.089 1.00 93.19 209 GLU A N 1
ATOM 1698 C CA . GLU A 1 209 ? 15.700 -8.570 -27.946 1.00 93.19 209 GLU A CA 1
ATOM 1699 C C . GLU A 1 209 ? 14.413 -7.740 -28.130 1.00 93.19 209 GLU A C 1
ATOM 1701 O O . GLU A 1 209 ? 14.448 -6.502 -28.078 1.00 93.19 209 GLU A O 1
ATOM 1706 N N . ASN A 1 210 ? 13.268 -8.430 -28.224 1.00 96.44 210 ASN A N 1
ATOM 1707 C CA . ASN A 1 210 ? 11.922 -7.874 -28.388 1.00 96.44 210 ASN A CA 1
ATOM 1708 C C . ASN A 1 210 ? 11.184 -7.683 -27.049 1.00 96.44 210 ASN A C 1
ATOM 1710 O O . ASN A 1 210 ? 9.953 -7.649 -27.017 1.00 96.44 210 ASN A O 1
ATOM 1714 N N . CYS A 1 211 ? 11.910 -7.568 -25.931 1.00 96.69 211 CYS A N 1
ATOM 1715 C CA . CYS A 1 211 ? 11.345 -7.472 -24.581 1.00 96.69 211 CYS A CA 1
ATOM 1716 C C . CYS A 1 211 ? 10.237 -6.417 -24.440 1.00 96.69 211 CYS A C 1
ATOM 1718 O O . CYS A 1 211 ? 9.195 -6.696 -23.849 1.00 96.69 211 CYS A O 1
ATOM 1720 N N . VAL A 1 212 ? 10.415 -5.237 -25.044 1.00 97.56 212 VAL A N 1
ATOM 1721 C CA . VAL A 1 212 ? 9.419 -4.153 -25.021 1.00 97.56 212 VAL A CA 1
ATOM 1722 C C . VAL A 1 212 ? 8.125 -4.557 -25.718 1.00 97.56 212 VAL A C 1
ATOM 1724 O O . VAL A 1 212 ? 7.048 -4.390 -25.148 1.00 97.56 212 VAL A O 1
ATOM 1727 N N . ASP A 1 213 ? 8.210 -5.103 -26.928 1.00 97.56 213 ASP A N 1
ATOM 1728 C CA . ASP A 1 213 ? 7.028 -5.490 -27.699 1.00 97.56 213 ASP A CA 1
ATOM 1729 C C . ASP A 1 213 ? 6.318 -6.682 -27.065 1.00 97.56 213 ASP A C 1
ATOM 1731 O O . ASP A 1 213 ? 5.090 -6.711 -26.995 1.00 97.56 213 ASP A O 1
ATOM 1735 N N . ASN A 1 214 ? 7.082 -7.644 -26.551 1.00 97.56 214 ASN A N 1
ATOM 1736 C CA . ASN A 1 214 ? 6.535 -8.803 -25.859 1.00 97.56 214 ASN A CA 1
ATOM 1737 C C . ASN A 1 214 ? 5.783 -8.389 -24.595 1.00 97.56 214 ASN A C 1
ATOM 1739 O O . ASN A 1 214 ? 4.661 -8.844 -24.393 1.00 97.56 214 ASN A O 1
ATOM 1743 N N . TYR A 1 215 ? 6.347 -7.483 -23.792 1.00 98.06 215 TYR A N 1
ATOM 1744 C CA . TYR A 1 215 ? 5.681 -7.002 -22.584 1.00 98.06 215 TYR A CA 1
ATOM 1745 C C . TYR A 1 215 ? 4.463 -6.129 -22.912 1.00 98.06 215 TYR A C 1
ATOM 1747 O O . TYR A 1 215 ? 3.417 -6.300 -22.297 1.00 98.06 215 TYR A O 1
ATOM 1755 N N . ASN A 1 216 ? 4.538 -5.270 -23.939 1.00 96.50 216 ASN A N 1
ATOM 1756 C CA . ASN A 1 216 ? 3.383 -4.494 -24.412 1.00 96.50 216 ASN A CA 1
ATOM 1757 C C . ASN A 1 216 ? 2.209 -5.383 -24.860 1.00 96.50 216 ASN A C 1
ATOM 1759 O O . ASN A 1 216 ? 1.062 -5.011 -24.636 1.00 96.50 216 ASN A O 1
ATOM 1763 N N . LYS A 1 217 ? 2.470 -6.542 -25.484 1.00 96.88 217 LYS A N 1
ATOM 1764 C CA . LYS A 1 217 ? 1.416 -7.470 -25.946 1.00 96.88 217 LYS A CA 1
ATOM 1765 C C . LYS A 1 217 ? 0.634 -8.113 -24.806 1.00 96.88 217 LYS A C 1
ATOM 1767 O O . LYS A 1 217 ? -0.532 -8.444 -24.993 1.00 96.88 217 LYS A O 1
ATOM 1772 N N . ILE A 1 218 ? 1.290 -8.343 -23.673 1.00 96.56 218 ILE A N 1
ATOM 1773 C CA . ILE A 1 218 ? 0.678 -9.012 -22.521 1.00 96.56 218 ILE A CA 1
ATOM 1774 C C . ILE A 1 218 ? 0.137 -8.025 -21.487 1.00 96.56 218 ILE A C 1
ATOM 1776 O O . ILE A 1 218 ? -0.655 -8.430 -20.648 1.00 96.56 218 ILE A O 1
ATOM 1780 N N . LEU A 1 219 ? 0.561 -6.758 -21.536 1.00 95.06 219 LEU A N 1
ATOM 1781 C CA . LEU A 1 219 ? 0.209 -5.735 -20.558 1.00 95.06 219 LEU A CA 1
ATOM 1782 C C . LEU A 1 219 ? -1.312 -5.564 -20.437 1.00 95.06 219 LEU A C 1
ATOM 1784 O O . LEU A 1 219 ? -2.015 -5.430 -21.438 1.00 95.06 219 LEU A O 1
ATOM 1788 N N . ASP A 1 220 ? -1.805 -5.512 -19.204 1.00 96.62 220 ASP A N 1
ATOM 1789 C CA . ASP A 1 220 ? -3.232 -5.409 -18.889 1.00 96.62 220 ASP A CA 1
ATOM 1790 C C . ASP A 1 220 ? -3.504 -4.204 -17.968 1.00 96.62 220 ASP A C 1
ATOM 1792 O O . ASP A 1 220 ? -2.580 -3.537 -17.488 1.00 96.62 220 ASP A O 1
ATOM 1796 N N . LYS A 1 221 ? -4.782 -3.903 -17.718 1.00 98.25 221 LYS A N 1
ATOM 1797 C CA . LYS A 1 221 ? -5.187 -2.929 -16.700 1.00 98.25 221 LYS A CA 1
ATOM 1798 C C . LYS A 1 221 ? -4.713 -3.380 -15.323 1.00 98.25 221 LYS A C 1
ATOM 1800 O O . LYS A 1 221 ? -4.848 -4.545 -14.959 1.00 98.25 221 LYS A O 1
ATOM 1805 N N . ILE A 1 222 ? -4.199 -2.438 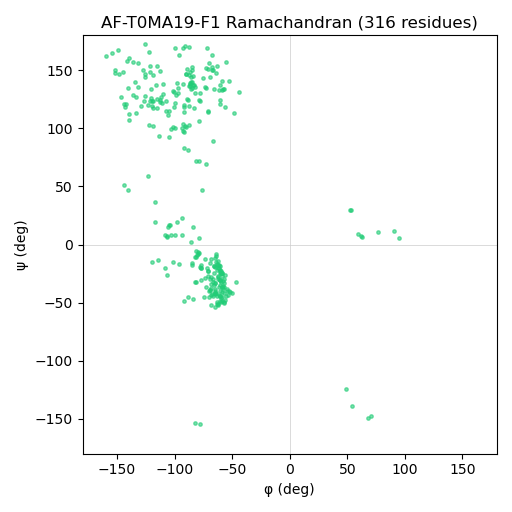-14.547 1.00 98.69 222 ILE A N 1
ATOM 1806 C CA . ILE A 1 222 ? -3.610 -2.671 -13.232 1.00 98.69 222 ILE A CA 1
ATOM 1807 C C . ILE A 1 222 ? -4.554 -2.140 -12.163 1.00 98.69 222 ILE A C 1
ATOM 1809 O O . ILE A 1 222 ? -4.899 -0.958 -12.158 1.00 98.69 222 ILE A O 1
ATOM 1813 N N . ASP A 1 223 ? -4.950 -3.004 -11.234 1.00 98.50 223 ASP A N 1
ATOM 1814 C CA . ASP A 1 223 ? -5.834 -2.631 -10.131 1.00 98.50 223 ASP A CA 1
ATOM 1815 C C . ASP A 1 223 ? -5.084 -1.803 -9.088 1.00 98.50 223 ASP A C 1
ATOM 1817 O O . ASP A 1 223 ? -5.582 -0.771 -8.630 1.00 98.50 223 ASP A O 1
ATOM 1821 N N . ILE A 1 224 ? -3.873 -2.243 -8.735 1.00 98.50 224 ILE A N 1
ATOM 1822 C CA . ILE A 1 224 ? -2.996 -1.590 -7.763 1.00 98.50 224 ILE A CA 1
ATOM 1823 C C . ILE A 1 224 ? -1.586 -1.515 -8.339 1.00 98.50 224 ILE A C 1
ATOM 1825 O O . ILE A 1 224 ? -1.013 -2.528 -8.733 1.00 98.50 224 ILE A O 1
ATOM 1829 N N . CYS A 1 225 ? -1.013 -0.314 -8.355 1.00 98.62 225 CYS A N 1
ATOM 1830 C CA . CYS A 1 225 ? 0.382 -0.075 -8.697 1.00 98.62 225 CYS A CA 1
ATOM 1831 C C . CYS A 1 225 ? 1.117 0.468 -7.468 1.00 98.62 225 CYS A C 1
ATOM 1833 O O . CYS A 1 225 ? 0.773 1.539 -6.966 1.00 98.62 225 CYS A O 1
ATOM 1835 N N . LEU A 1 226 ? 2.104 -0.281 -6.980 1.00 97.81 226 LEU A N 1
ATOM 1836 C CA . LEU A 1 226 ? 2.965 0.095 -5.864 1.00 97.81 226 LEU A CA 1
ATOM 1837 C C . LEU A 1 226 ? 4.329 0.504 -6.416 1.00 97.81 226 LEU A C 1
ATOM 1839 O O . LEU A 1 226 ? 5.043 -0.325 -6.983 1.00 97.81 226 LEU A O 1
ATOM 1843 N N . LEU A 1 227 ? 4.691 1.774 -6.251 1.00 97.56 227 LEU A N 1
ATOM 1844 C CA . LEU A 1 227 ? 5.950 2.320 -6.750 1.00 97.56 227 LEU A CA 1
ATOM 1845 C C . LEU A 1 227 ? 6.795 2.881 -5.612 1.00 97.56 227 LEU A C 1
ATOM 1847 O O . LEU A 1 227 ? 6.321 3.655 -4.786 1.00 97.56 227 LEU A O 1
ATOM 1851 N N . GLY A 1 228 ? 8.080 2.548 -5.614 1.00 93.25 228 GLY A N 1
ATOM 1852 C CA . GLY A 1 228 ? 9.075 3.282 -4.848 1.00 93.25 228 GLY A CA 1
ATOM 1853 C C . GLY A 1 228 ? 9.319 4.675 -5.433 1.00 93.25 228 GLY A C 1
ATOM 1854 O O . GLY A 1 228 ? 9.123 4.915 -6.625 1.00 93.25 228 GLY A O 1
ATOM 1855 N N . VAL A 1 229 ? 9.802 5.584 -4.585 1.00 92.19 229 VAL A N 1
ATOM 1856 C CA . VAL A 1 229 ? 10.328 6.891 -5.006 1.00 92.19 229 VAL A CA 1
ATOM 1857 C C . VAL A 1 229 ? 11.827 6.938 -4.735 1.00 92.19 229 VAL A C 1
ATOM 1859 O O . VAL A 1 229 ? 12.263 6.703 -3.598 1.00 92.19 229 VAL A O 1
ATOM 1862 N N . GLY A 1 230 ? 12.603 7.218 -5.783 1.00 89.62 230 GLY A N 1
ATOM 1863 C CA . GLY A 1 230 ? 14.052 7.384 -5.720 1.00 89.62 230 GLY A CA 1
ATOM 1864 C C . GLY A 1 230 ? 14.488 8.681 -5.034 1.00 89.62 230 GLY A C 1
ATOM 1865 O O . GLY A 1 230 ? 13.682 9.569 -4.774 1.00 89.62 230 GLY A O 1
ATOM 1866 N N . GLU A 1 231 ? 15.783 8.813 -4.742 1.00 88.25 231 GLU A N 1
ATOM 1867 C CA . GLU A 1 231 ? 16.330 9.973 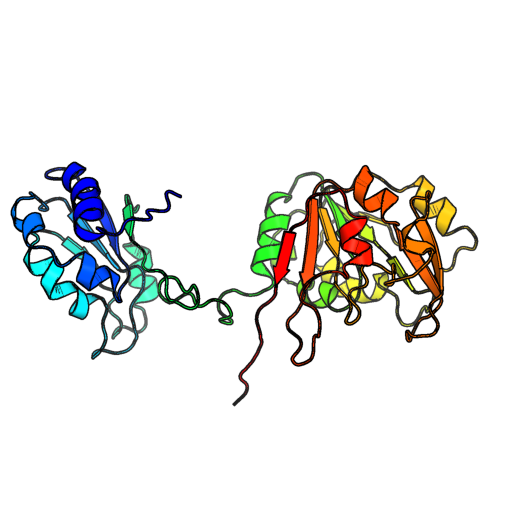-4.010 1.00 88.25 231 GLU A CA 1
ATOM 1868 C C . GLU A 1 231 ? 16.198 11.301 -4.773 1.00 88.25 231 GLU A C 1
ATOM 1870 O O . GLU A 1 231 ? 15.975 12.353 -4.174 1.00 88.25 231 GLU A O 1
ATOM 1875 N N . ASP A 1 232 ? 16.286 11.252 -6.100 1.00 90.62 232 ASP A N 1
ATOM 1876 C CA . ASP A 1 232 ? 16.033 12.378 -7.004 1.00 90.62 232 ASP A CA 1
ATOM 1877 C C . ASP A 1 232 ? 14.532 12.588 -7.288 1.00 90.62 232 ASP A C 1
ATOM 1879 O O . ASP A 1 232 ? 14.154 13.593 -7.888 1.00 90.62 232 ASP A O 1
ATOM 1883 N N . GLY A 1 233 ? 13.667 11.692 -6.805 1.00 91.81 233 GLY A N 1
ATOM 1884 C CA . GLY A 1 233 ? 12.222 11.731 -7.001 1.00 91.81 233 GLY A CA 1
ATOM 1885 C C . GLY A 1 233 ? 11.750 10.985 -8.246 1.00 91.81 233 GLY A C 1
ATOM 1886 O O . GLY A 1 233 ? 10.592 11.163 -8.624 1.00 91.81 233 GLY A O 1
ATOM 1887 N N . HIS A 1 234 ? 12.608 10.183 -8.890 1.00 95.56 234 HIS A N 1
ATOM 1888 C CA . HIS A 1 234 ? 12.179 9.292 -9.967 1.00 95.56 234 HIS A CA 1
ATOM 1889 C C . HIS A 1 234 ? 11.194 8.228 -9.468 1.00 95.56 234 HIS A C 1
ATOM 1891 O O . HIS A 1 234 ? 11.212 7.832 -8.298 1.00 95.56 234 HIS A O 1
ATOM 1897 N N . ILE A 1 235 ? 10.362 7.749 -10.389 1.00 96.75 235 ILE A N 1
ATOM 1898 C CA . ILE A 1 235 ? 9.455 6.610 -10.201 1.00 96.75 235 ILE A CA 1
ATOM 1899 C C . ILE A 1 235 ? 9.687 5.626 -11.343 1.00 96.75 235 ILE A C 1
ATOM 1901 O O . ILE A 1 235 ? 10.048 6.059 -12.439 1.00 96.75 235 ILE A O 1
ATOM 1905 N N . CYS A 1 236 ? 9.483 4.326 -11.121 1.00 97.06 236 CYS A N 1
ATOM 1906 C CA . CYS A 1 236 ? 9.888 3.298 -12.090 1.00 97.06 236 CYS A CA 1
ATOM 1907 C C . CYS A 1 236 ? 11.351 3.552 -12.520 1.00 97.06 236 CYS A C 1
ATOM 1909 O O . CYS A 1 236 ? 12.220 3.745 -11.673 1.00 97.06 236 CYS A O 1
ATOM 1911 N N . SER A 1 237 ? 11.609 3.694 -13.823 1.00 97.44 237 SER A N 1
ATOM 1912 C CA . SER A 1 237 ? 12.859 4.264 -14.343 1.00 97.44 237 SER A CA 1
ATOM 1913 C C . SER A 1 237 ? 12.648 5.566 -15.128 1.00 97.44 237 SER A C 1
ATOM 1915 O O . SER A 1 237 ? 13.309 5.830 -16.128 1.00 97.44 237 SER A O 1
ATOM 1917 N N . LEU A 1 238 ? 11.708 6.395 -14.675 1.00 97.88 238 LEU A N 1
ATOM 1918 C CA . LEU A 1 238 ? 11.370 7.699 -15.242 1.00 97.88 238 LEU A CA 1
ATOM 1919 C C . LEU A 1 238 ? 12.001 8.815 -14.407 1.00 97.88 238 LEU A C 1
ATOM 1921 O O . LEU A 1 238 ? 11.502 9.180 -13.342 1.00 97.88 238 LEU A O 1
ATOM 1925 N N . PHE A 1 239 ? 13.115 9.348 -14.901 1.00 96.69 239 PHE A N 1
ATOM 1926 C CA . PHE A 1 239 ? 13.931 10.319 -14.176 1.00 96.69 239 PHE A CA 1
ATOM 1927 C C . PHE A 1 239 ? 13.456 11.768 -14.371 1.00 96.69 239 PHE A C 1
ATOM 1929 O O . PHE A 1 239 ? 12.973 12.116 -15.456 1.00 96.69 239 PHE A O 1
ATOM 1936 N N . PRO A 1 240 ? 13.622 12.643 -13.359 1.00 95.56 240 PRO A N 1
ATOM 1937 C CA . PRO A 1 240 ? 13.344 14.070 -13.493 1.00 95.56 240 PRO A CA 1
ATOM 1938 C C . PRO A 1 240 ? 14.066 14.687 -14.693 1.00 95.56 240 PRO A C 1
ATOM 1940 O O . PRO A 1 240 ? 15.221 14.366 -14.962 1.00 95.56 240 PRO A O 1
ATOM 1943 N N . ASN A 1 241 ? 13.390 15.595 -15.400 1.00 93.69 241 ASN A N 1
ATOM 1944 C CA . ASN A 1 241 ? 13.900 16.289 -16.592 1.00 93.69 241 ASN A CA 1
ATOM 1945 C C . ASN A 1 241 ? 14.299 15.384 -17.778 1.00 93.69 241 ASN A C 1
ATOM 1947 O O . ASN A 1 241 ? 14.867 15.880 -18.748 1.00 93.69 241 ASN A O 1
ATOM 1951 N N . SER A 1 242 ? 13.995 14.082 -17.740 1.00 94.44 242 SER A N 1
ATOM 1952 C CA . SER A 1 242 ? 14.212 13.197 -18.886 1.00 94.44 242 SER A CA 1
ATOM 1953 C C . SER A 1 242 ? 13.154 13.417 -19.970 1.00 94.44 242 SER A C 1
ATOM 1955 O O . SER A 1 242 ? 11.966 13.560 -19.674 1.00 94.44 242 SER A O 1
ATOM 1957 N N . ASN A 1 243 ? 13.565 13.321 -21.238 1.00 93.94 243 ASN A N 1
ATOM 1958 C CA . ASN A 1 243 ? 12.650 13.272 -22.386 1.00 93.94 243 ASN A CA 1
ATOM 1959 C C . ASN A 1 243 ? 11.719 12.046 -22.341 1.00 93.94 243 ASN A C 1
ATOM 1961 O O . ASN A 1 243 ? 10.690 12.012 -23.017 1.00 93.94 243 ASN A O 1
ATOM 1965 N N . ASP A 1 244 ? 12.057 11.033 -21.538 1.00 96.25 244 ASP A N 1
ATOM 1966 C CA . ASP A 1 244 ? 11.236 9.836 -21.385 1.00 96.25 244 ASP A CA 1
ATOM 1967 C C . ASP A 1 244 ? 9.913 10.089 -20.640 1.00 96.25 244 ASP A C 1
ATOM 1969 O O . ASP A 1 244 ? 8.980 9.292 -20.761 1.00 96.25 244 ASP A O 1
ATOM 1973 N N . LEU A 1 245 ? 9.785 11.225 -19.940 1.00 96.75 245 LEU A N 1
ATOM 1974 C CA . LEU A 1 245 ? 8.548 11.630 -19.261 1.00 96.75 245 LEU A CA 1
ATOM 1975 C C . LEU A 1 245 ? 7.394 11.923 -20.234 1.00 96.75 245 LEU A C 1
ATOM 1977 O O . LEU A 1 245 ? 6.232 11.792 -19.852 1.00 96.75 245 LEU A O 1
ATOM 1981 N N . ASP A 1 246 ? 7.705 12.273 -21.485 1.00 95.12 246 ASP A N 1
ATOM 1982 C CA . ASP A 1 246 ? 6.732 12.693 -22.502 1.00 95.12 246 ASP A CA 1
ATOM 1983 C C . ASP A 1 246 ? 6.469 11.605 -23.568 1.00 95.12 246 ASP A C 1
ATOM 1985 O O . ASP A 1 246 ? 5.897 11.853 -24.632 1.00 95.12 246 ASP A O 1
ATOM 1989 N N . ARG A 1 247 ? 6.874 10.356 -23.297 1.00 96.38 247 ARG A N 1
ATOM 1990 C CA . ARG A 1 247 ? 6.727 9.235 -24.239 1.00 96.38 247 ARG A CA 1
ATOM 1991 C C . ARG A 1 247 ? 5.275 8.778 -24.367 1.00 96.38 247 ARG A C 1
ATOM 1993 O O . ARG A 1 247 ? 4.583 8.525 -23.386 1.00 96.38 247 ARG A O 1
ATOM 2000 N N . ASN A 1 248 ? 4.848 8.564 -25.613 1.00 94.38 248 ASN A N 1
ATOM 2001 C CA . ASN A 1 248 ? 3.479 8.166 -25.959 1.00 94.38 248 ASN A CA 1
ATOM 2002 C C . ASN A 1 248 ? 3.279 6.635 -26.092 1.00 94.38 248 ASN A C 1
ATOM 2004 O O . ASN A 1 248 ? 2.225 6.178 -26.535 1.00 94.38 248 ASN A O 1
ATOM 2008 N N . MET A 1 249 ? 4.276 5.827 -25.732 1.00 96.12 249 MET A N 1
ATOM 2009 C CA . MET A 1 249 ? 4.181 4.357 -25.667 1.00 96.12 249 MET A CA 1
ATOM 2010 C C . MET A 1 249 ? 3.872 3.921 -24.235 1.00 96.12 249 MET A C 1
ATOM 2012 O O . MET A 1 249 ? 4.067 4.721 -23.328 1.00 96.12 249 MET A O 1
ATOM 2016 N N . TYR A 1 250 ? 3.406 2.692 -23.999 1.00 98.38 250 TYR A N 1
ATOM 2017 C CA . TYR A 1 250 ? 3.188 2.203 -22.629 1.00 98.38 250 TYR A CA 1
ATOM 2018 C C . TYR A 1 250 ? 4.454 1.688 -21.955 1.00 98.38 250 TYR A C 1
ATOM 2020 O O . TYR A 1 250 ? 4.600 1.866 -20.751 1.00 98.38 250 TYR A O 1
ATOM 2028 N N . VAL A 1 251 ? 5.375 1.115 -22.726 1.00 98.38 251 VAL A N 1
ATOM 2029 C CA . VAL A 1 251 ? 6.640 0.563 -22.236 1.00 98.38 251 VAL A CA 1
ATOM 2030 C C . VAL A 1 251 ? 7.768 1.031 -23.145 1.00 98.38 251 VAL A C 1
ATOM 2032 O O . VAL A 1 251 ? 7.590 1.086 -24.364 1.00 98.38 251 VAL A O 1
ATOM 2035 N N . ILE A 1 252 ? 8.913 1.380 -22.562 1.00 98.00 252 ILE A N 1
ATOM 2036 C CA . ILE A 1 252 ? 10.094 1.884 -23.275 1.00 98.00 252 ILE A CA 1
ATOM 2037 C C . ILE A 1 252 ? 11.385 1.293 -22.695 1.00 98.00 252 ILE A C 1
ATOM 2039 O O . ILE A 1 252 ? 11.419 0.861 -21.542 1.00 98.00 252 ILE A O 1
ATOM 2043 N N . LYS A 1 253 ? 12.464 1.336 -23.485 1.00 97.50 253 LYS A N 1
ATOM 2044 C CA . LYS A 1 253 ? 13.840 1.281 -22.969 1.00 97.50 253 LYS A CA 1
ATOM 2045 C C . LYS A 1 253 ? 14.278 2.706 -22.624 1.00 97.50 253 LYS A C 1
ATOM 2047 O O . LYS A 1 253 ? 13.987 3.633 -23.377 1.00 97.50 253 LYS A O 1
ATOM 2052 N N . THR A 1 254 ? 14.976 2.865 -21.512 1.00 95.44 254 THR A N 1
ATOM 2053 C CA . THR A 1 254 ? 15.535 4.136 -21.044 1.00 95.44 254 THR A CA 1
ATOM 2054 C C . THR A 1 254 ? 16.995 3.944 -20.646 1.00 95.44 254 THR A C 1
ATOM 2056 O O . THR A 1 254 ? 17.434 2.826 -20.353 1.00 95.44 254 THR A O 1
ATOM 2059 N N . TYR A 1 255 ? 17.751 5.037 -20.673 1.00 94.50 255 TYR A N 1
ATOM 2060 C CA . TYR A 1 255 ? 19.161 5.064 -20.320 1.00 94.50 255 TYR A CA 1
ATOM 2061 C C . TYR A 1 255 ? 19.461 6.274 -19.435 1.00 94.50 255 TYR A C 1
ATOM 2063 O O . TYR A 1 255 ? 19.148 7.406 -19.802 1.00 94.50 255 TYR A O 1
ATOM 2071 N N . ASN A 1 256 ? 20.112 6.044 -18.295 1.00 91.69 256 ASN A N 1
ATOM 2072 C CA . ASN A 1 256 ? 20.605 7.110 -17.427 1.00 91.69 256 ASN A CA 1
ATOM 2073 C C . ASN A 1 256 ? 21.988 6.757 -16.866 1.00 91.69 256 ASN A C 1
ATOM 2075 O O . ASN A 1 256 ? 22.121 5.863 -16.039 1.00 91.69 256 ASN A O 1
ATOM 2079 N N . SER A 1 257 ? 23.025 7.487 -17.275 1.00 89.88 257 SER A N 1
ATOM 2080 C CA . SER A 1 257 ? 24.403 7.245 -16.828 1.00 89.88 257 SER A CA 1
ATOM 2081 C C . SER A 1 257 ? 24.657 7.568 -15.352 1.00 89.88 257 SER A C 1
ATOM 2083 O O . SER A 1 257 ? 25.702 7.198 -14.831 1.00 89.88 257 SER A O 1
ATOM 2085 N N . ASN A 1 258 ? 23.733 8.254 -14.674 1.00 87.56 258 ASN A N 1
ATOM 2086 C CA . ASN A 1 258 ? 23.893 8.669 -13.277 1.00 87.56 258 ASN A CA 1
ATOM 2087 C C . ASN A 1 258 ? 23.465 7.591 -12.265 1.00 87.56 258 ASN A C 1
ATOM 2089 O O . ASN A 1 258 ? 23.494 7.838 -11.061 1.00 87.56 258 ASN A O 1
ATOM 2093 N N . VAL A 1 259 ? 23.042 6.410 -12.727 1.00 86.94 259 VAL A N 1
ATOM 2094 C CA . VAL A 1 259 ? 22.644 5.284 -11.869 1.00 86.94 259 VAL A CA 1
ATOM 2095 C C . VAL A 1 259 ? 23.491 4.044 -12.151 1.00 86.94 259 VAL A C 1
ATOM 2097 O O . VAL A 1 259 ? 23.970 3.849 -13.262 1.00 86.94 259 VAL A O 1
ATOM 2100 N N . VAL A 1 260 ? 23.629 3.172 -11.145 1.00 84.75 260 VAL A N 1
ATOM 2101 C CA . VAL A 1 260 ? 24.487 1.966 -11.195 1.00 84.75 260 VAL A CA 1
ATOM 2102 C C . VAL A 1 260 ? 24.126 1.014 -12.341 1.00 84.75 260 VAL A C 1
ATOM 2104 O O . VAL A 1 260 ? 25.013 0.420 -12.944 1.00 84.75 260 VAL A O 1
ATOM 2107 N N . SER A 1 261 ? 22.836 0.888 -12.666 1.00 88.50 261 SER A N 1
ATOM 2108 C CA . SER A 1 261 ? 22.350 0.145 -13.838 1.00 88.50 261 SER A CA 1
ATOM 2109 C C . SER A 1 261 ? 21.722 1.131 -14.828 1.00 88.50 261 SER A C 1
ATOM 2111 O O . SER A 1 261 ? 20.538 1.457 -14.662 1.00 88.50 261 SER A O 1
ATOM 2113 N N . PRO A 1 262 ? 22.490 1.638 -15.815 1.00 92.06 262 PRO A N 1
ATOM 2114 C CA . PRO A 1 262 ? 22.046 2.725 -16.680 1.00 92.06 262 PRO A CA 1
ATOM 2115 C C . PRO A 1 262 ? 20.904 2.345 -17.609 1.00 92.06 262 PRO A C 1
ATOM 2117 O O . PRO A 1 262 ? 19.971 3.123 -17.781 1.00 92.06 262 PRO A O 1
ATOM 2120 N N . GLN A 1 263 ? 20.979 1.155 -18.208 1.00 96.00 263 GLN A N 1
ATOM 2121 C CA . GLN A 1 263 ? 19.990 0.680 -19.164 1.00 96.00 263 GLN A CA 1
ATOM 2122 C C . GLN A 1 263 ? 18.861 -0.052 -18.443 1.00 96.00 263 GLN A C 1
ATOM 2124 O O . GLN A 1 263 ? 19.090 -1.013 -17.700 1.00 96.00 263 GLN A O 1
ATOM 2129 N N . ARG A 1 264 ? 17.631 0.405 -18.679 1.00 97.00 264 ARG A N 1
ATOM 2130 C CA . ARG A 1 264 ? 16.430 -0.108 -18.019 1.00 97.00 264 ARG A CA 1
ATOM 2131 C C . ARG A 1 264 ? 15.255 -0.194 -18.985 1.00 97.00 264 ARG A C 1
ATOM 2133 O O . ARG A 1 264 ? 15.223 0.483 -20.012 1.00 97.00 264 ARG A O 1
ATOM 2140 N N . MET A 1 265 ? 14.292 -1.038 -18.659 1.00 97.75 265 MET A N 1
ATOM 2141 C CA . MET A 1 265 ? 12.983 -1.123 -19.299 1.00 97.75 265 MET A CA 1
ATOM 2142 C C . MET A 1 265 ? 11.943 -0.620 -18.301 1.00 97.75 265 MET A C 1
ATOM 2144 O O . MET A 1 265 ? 12.056 -0.917 -17.120 1.00 97.75 265 MET A O 1
ATOM 2148 N N . THR A 1 266 ? 10.963 0.173 -18.729 1.00 98.50 266 THR A N 1
ATOM 2149 C CA . THR A 1 266 ? 10.006 0.802 -17.802 1.00 98.50 266 THR A CA 1
ATOM 2150 C C . THR A 1 266 ? 8.664 1.061 -18.456 1.00 98.50 266 THR A C 1
ATOM 2152 O O . THR A 1 266 ? 8.596 1.387 -19.644 1.00 98.50 266 THR A O 1
ATOM 2155 N N . VAL A 1 267 ? 7.595 0.981 -17.664 1.00 98.75 267 VAL A N 1
ATOM 2156 C CA . VAL A 1 267 ? 6.311 1.582 -18.024 1.00 98.75 267 VAL A CA 1
ATOM 2157 C C . VAL A 1 267 ? 6.430 3.109 -18.024 1.00 98.75 267 VAL A C 1
ATOM 2159 O O . VAL A 1 267 ? 7.273 3.679 -17.326 1.00 98.75 267 VAL A O 1
ATOM 2162 N N . THR A 1 268 ? 5.600 3.779 -18.819 1.00 98.56 268 THR A N 1
ATOM 2163 C CA . THR A 1 268 ? 5.604 5.243 -18.978 1.00 98.56 268 THR A CA 1
ATOM 2164 C C . THR A 1 268 ? 4.511 5.926 -18.155 1.00 98.56 268 THR A C 1
ATOM 2166 O O . THR A 1 268 ? 3.559 5.290 -17.698 1.00 98.56 268 THR A O 1
ATOM 2169 N N . LEU A 1 269 ? 4.565 7.261 -18.054 1.00 98.38 269 LEU A N 1
ATOM 2170 C CA . LEU A 1 269 ? 3.472 8.046 -17.462 1.00 98.38 269 LEU A CA 1
ATOM 2171 C C . LEU A 1 269 ? 2.151 7.886 -18.225 1.00 98.38 269 LEU A C 1
ATOM 2173 O O . LEU A 1 269 ? 1.085 7.926 -17.614 1.00 98.38 269 LEU A O 1
ATOM 2177 N N . LYS A 1 270 ? 2.193 7.656 -19.546 1.00 98.19 270 LYS A N 1
ATOM 2178 C CA . LYS A 1 270 ? 0.989 7.346 -20.328 1.00 98.19 270 LYS A CA 1
ATOM 2179 C C . LYS A 1 270 ? 0.335 6.053 -19.846 1.00 98.19 270 LYS A C 1
ATOM 2181 O O . LYS A 1 270 ? -0.888 6.001 -19.742 1.00 98.19 270 LYS A O 1
ATOM 2186 N N . PHE A 1 271 ? 1.129 5.017 -19.573 1.00 98.62 271 PHE A N 1
ATOM 2187 C CA . PHE A 1 271 ? 0.602 3.771 -19.027 1.00 98.62 271 PHE A CA 1
ATOM 2188 C C . PHE A 1 271 ? -0.015 3.999 -17.648 1.00 98.62 271 PHE A C 1
ATOM 2190 O O . PHE A 1 271 ? -1.183 3.669 -17.455 1.00 98.62 271 PHE A O 1
ATOM 2197 N N . LEU A 1 272 ? 0.726 4.640 -16.735 1.00 98.50 272 LEU A N 1
ATOM 2198 C CA . LEU A 1 272 ? 0.237 4.928 -15.384 1.00 98.50 272 LEU A CA 1
ATOM 2199 C C . LEU A 1 272 ? -1.085 5.708 -15.409 1.00 98.50 272 LEU A C 1
ATOM 2201 O O . LEU A 1 272 ? -2.026 5.343 -14.719 1.00 98.50 272 LEU A O 1
ATOM 2205 N N . ASN A 1 273 ? -1.197 6.729 -16.259 1.00 98.19 273 ASN A N 1
ATOM 2206 C CA . ASN A 1 273 ? -2.401 7.555 -16.349 1.00 98.19 273 ASN A CA 1
ATOM 2207 C C . ASN A 1 273 ? -3.620 6.832 -16.943 1.00 98.19 273 ASN A C 1
ATOM 2209 O O . ASN A 1 273 ? -4.748 7.198 -16.622 1.00 98.19 273 ASN A O 1
ATOM 2213 N N . ASN A 1 274 ? -3.415 5.857 -17.833 1.00 97.69 274 ASN A N 1
ATOM 2214 C CA . ASN A 1 274 ? -4.504 5.278 -18.629 1.00 97.69 274 ASN A CA 1
ATOM 2215 C C . ASN A 1 274 ? -4.913 3.870 -18.184 1.00 97.69 274 ASN A C 1
ATOM 2217 O O . ASN A 1 274 ? -6.034 3.449 -18.464 1.00 97.69 274 ASN A O 1
ATOM 2221 N N . MET A 1 275 ? -3.993 3.122 -17.573 1.00 98.25 275 MET A N 1
ATOM 2222 C CA . MET A 1 275 ? -4.146 1.683 -17.340 1.00 98.25 275 MET A CA 1
ATOM 2223 C C . MET A 1 275 ? -4.123 1.305 -15.861 1.00 98.25 275 MET A C 1
ATOM 2225 O O . MET A 1 275 ? -4.534 0.195 -15.533 1.00 98.25 275 MET A O 1
ATOM 2229 N N . VAL A 1 276 ? -3.672 2.195 -14.974 1.00 98.56 276 VAL A N 1
ATOM 2230 C CA . VAL A 1 276 ? -3.676 1.963 -13.526 1.00 98.56 276 VAL A CA 1
ATOM 2231 C C . VAL A 1 276 ? -4.965 2.518 -12.923 1.00 98.56 276 VAL A C 1
ATOM 2233 O O . VAL A 1 276 ? -5.419 3.597 -13.294 1.00 98.56 276 VAL A O 1
ATOM 2236 N N . LYS A 1 277 ? -5.567 1.775 -11.993 1.00 97.25 277 LYS A N 1
ATOM 2237 C CA . LYS A 1 277 ? -6.757 2.200 -11.247 1.00 97.25 277 LYS A CA 1
ATOM 2238 C C . LYS A 1 277 ? -6.392 2.896 -9.939 1.00 97.25 277 LYS A C 1
ATOM 2240 O O . LYS A 1 277 ? -6.912 3.973 -9.669 1.00 97.25 277 LYS A O 1
ATOM 2245 N N . ASN A 1 278 ? -5.504 2.295 -9.146 1.00 96.31 278 ASN A N 1
ATOM 2246 C CA . ASN A 1 278 ? -5.031 2.861 -7.883 1.00 96.31 278 ASN A CA 1
ATOM 2247 C C . ASN A 1 278 ? -3.501 2.901 -7.863 1.00 96.31 278 ASN A C 1
ATOM 2249 O O . ASN A 1 278 ? -2.850 1.866 -8.019 1.00 96.31 278 ASN A O 1
ATOM 2253 N N . LEU A 1 279 ? -2.934 4.090 -7.654 1.00 97.56 279 LEU A N 1
ATOM 2254 C CA . LEU A 1 279 ? -1.492 4.307 -7.584 1.00 97.56 279 LEU A CA 1
ATOM 2255 C C . LEU A 1 279 ? -1.069 4.657 -6.155 1.00 97.56 279 LEU A C 1
ATOM 2257 O O . LEU A 1 279 ? -1.625 5.567 -5.539 1.00 97.56 279 LEU A O 1
ATOM 2261 N N . TYR A 1 280 ? -0.058 3.955 -5.651 1.00 95.31 280 TYR A N 1
ATOM 2262 C CA . TYR A 1 280 ? 0.535 4.201 -4.344 1.00 95.31 280 TYR A CA 1
ATOM 2263 C C . TYR A 1 280 ? 2.039 4.401 -4.485 1.00 95.31 280 TYR A C 1
ATOM 2265 O O . TYR A 1 280 ? 2.744 3.555 -5.041 1.00 95.31 280 TYR A O 1
ATOM 2273 N N . PHE A 1 281 ? 2.535 5.504 -3.935 1.00 93.69 281 PHE A N 1
ATOM 2274 C CA . PHE A 1 281 ? 3.958 5.712 -3.725 1.00 93.69 281 PHE A CA 1
ATOM 2275 C C . PHE A 1 281 ? 4.336 5.227 -2.336 1.00 93.69 281 PHE A C 1
ATOM 2277 O O . PHE A 1 281 ? 3.825 5.734 -1.344 1.00 93.69 281 PHE A O 1
ATOM 2284 N N . VAL A 1 282 ? 5.238 4.256 -2.267 1.00 89.44 282 VAL A N 1
ATOM 2285 C CA . VAL A 1 282 ? 5.704 3.657 -1.018 1.00 89.44 282 VAL A CA 1
ATOM 2286 C C . VAL A 1 282 ? 7.119 4.139 -0.751 1.00 89.44 282 VAL A C 1
ATOM 2288 O O . VAL A 1 282 ? 8.057 3.857 -1.504 1.00 89.44 282 VAL A O 1
ATOM 2291 N N . ILE A 1 283 ? 7.284 4.903 0.322 1.00 83.25 283 ILE A N 1
ATOM 2292 C CA . ILE A 1 283 ? 8.526 5.616 0.602 1.00 83.25 283 ILE A CA 1
ATOM 2293 C C . ILE A 1 283 ? 9.039 5.161 1.966 1.00 83.25 283 ILE A C 1
ATOM 2295 O O . ILE A 1 283 ? 8.513 5.596 2.989 1.00 83.25 283 ILE A O 1
ATOM 2299 N N . PRO A 1 284 ? 10.067 4.290 1.997 1.00 70.69 284 PRO A N 1
ATOM 2300 C CA . PRO A 1 284 ? 10.685 3.896 3.248 1.00 70.69 284 PRO A CA 1
ATOM 2301 C C . PRO A 1 284 ? 11.432 5.060 3.894 1.00 70.69 284 PRO A C 1
ATOM 2303 O O . PRO A 1 284 ? 11.999 5.897 3.174 1.00 70.69 284 PRO A O 1
ATOM 2306 N N . PRO A 1 285 ? 11.510 5.065 5.230 1.00 58.47 285 PRO A N 1
ATOM 2307 C CA . PRO A 1 285 ? 12.301 6.015 5.975 1.00 58.47 285 PRO A CA 1
ATOM 2308 C C . PRO A 1 285 ? 13.769 5.662 5.754 1.00 58.47 285 PRO A C 1
ATOM 2310 O O . PRO A 1 285 ? 14.249 4.595 6.140 1.00 58.47 285 PRO A O 1
ATOM 2313 N N . LYS A 1 286 ? 14.508 6.557 5.107 1.00 62.19 286 LYS A N 1
ATOM 2314 C CA . LYS A 1 286 ? 15.971 6.547 5.163 1.00 62.19 286 LYS A CA 1
ATOM 2315 C C . LYS A 1 286 ? 16.402 7.835 5.840 1.00 62.19 286 LYS A C 1
ATOM 2317 O O . LYS A 1 286 ? 15.886 8.893 5.488 1.00 62.19 286 LYS A O 1
ATOM 2322 N N . LYS A 1 287 ? 17.385 7.738 6.747 1.00 50.12 287 LYS A N 1
ATOM 2323 C CA . LYS A 1 287 ? 17.972 8.881 7.474 1.00 50.12 287 LYS A CA 1
ATOM 2324 C C . LYS A 1 287 ? 18.311 10.067 6.561 1.00 50.12 287 LYS A C 1
AT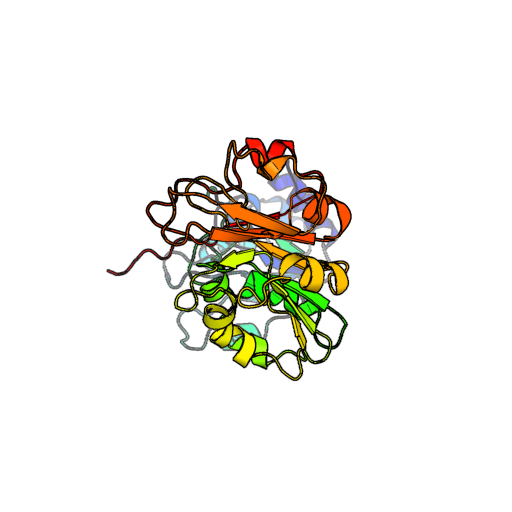OM 2326 O O . LYS A 1 287 ? 18.150 11.199 6.992 1.00 50.12 287 LYS A O 1
ATOM 2331 N N . ASP A 1 288 ? 18.692 9.789 5.314 1.00 56.81 288 ASP A N 1
ATOM 2332 C CA . ASP A 1 288 ? 19.133 10.784 4.332 1.00 56.81 288 ASP A CA 1
ATOM 2333 C C . ASP A 1 288 ? 18.221 10.875 3.093 1.00 56.81 288 ASP A C 1
ATOM 2335 O O . ASP A 1 288 ? 18.639 11.367 2.040 1.00 56.81 288 ASP A O 1
ATOM 2339 N N . LYS A 1 289 ? 16.970 10.387 3.166 1.00 62.22 289 LYS A N 1
ATOM 2340 C CA . LYS A 1 289 ? 16.061 10.491 2.016 1.00 62.22 289 LYS A CA 1
ATOM 2341 C C . LYS A 1 289 ? 15.642 11.943 1.821 1.00 62.22 289 LYS A C 1
ATOM 2343 O O . LYS A 1 289 ? 14.913 12.509 2.624 1.00 62.22 289 LYS A O 1
ATOM 2348 N N . LYS A 1 290 ? 16.067 12.532 0.705 1.00 64.75 290 LYS A N 1
ATOM 2349 C CA . LYS A 1 290 ? 15.784 13.936 0.369 1.00 64.75 290 LYS A CA 1
ATOM 2350 C C . LYS A 1 290 ? 14.341 14.194 -0.073 1.00 64.75 290 LYS A C 1
ATOM 2352 O O . LYS A 1 290 ? 13.969 15.354 -0.228 1.00 64.75 290 LYS A O 1
ATOM 2357 N N . ARG A 1 291 ? 13.559 13.145 -0.353 1.00 71.94 291 ARG A N 1
ATOM 2358 C CA . ARG A 1 291 ? 12.213 13.263 -0.927 1.00 71.94 291 ARG A CA 1
ATOM 2359 C C . ARG A 1 291 ? 11.224 12.275 -0.325 1.00 71.94 291 ARG A C 1
ATOM 2361 O O . ARG A 1 291 ? 11.491 11.076 -0.239 1.00 71.94 291 ARG A O 1
ATOM 2368 N N . ASP A 1 292 ? 10.061 12.820 -0.008 1.00 81.62 292 ASP A N 1
ATOM 2369 C CA . ASP A 1 292 ? 8.850 12.184 0.511 1.00 81.62 292 ASP A CA 1
ATOM 2370 C C . ASP A 1 292 ? 7.740 12.087 -0.554 1.00 81.62 292 ASP A C 1
ATOM 2372 O O . ASP A 1 292 ? 6.618 11.684 -0.264 1.00 81.62 292 ASP A O 1
ATOM 2376 N N . ARG A 1 293 ? 8.047 12.452 -1.805 1.00 87.25 293 ARG A N 1
ATOM 2377 C CA . ARG A 1 293 ? 7.139 12.381 -2.955 1.00 87.25 293 ARG A CA 1
ATOM 2378 C C . ARG A 1 293 ? 7.903 12.387 -4.285 1.00 87.25 293 ARG A C 1
ATOM 2380 O O . ARG A 1 293 ? 9.076 12.785 -4.305 1.00 87.25 293 ARG A O 1
ATOM 2387 N N . PRO A 1 294 ? 7.273 11.971 -5.402 1.00 93.06 294 PRO A N 1
ATOM 2388 C CA . PRO A 1 294 ? 7.868 12.093 -6.731 1.00 93.06 294 PRO A CA 1
ATOM 2389 C C . PRO A 1 294 ? 8.271 13.531 -7.072 1.00 93.06 294 PRO A C 1
ATOM 2391 O O . PRO A 1 294 ? 7.734 14.497 -6.534 1.00 93.06 294 PRO A O 1
ATOM 2394 N N . HIS A 1 295 ? 9.208 13.681 -8.003 1.00 95.69 295 HIS A N 1
ATOM 2395 C CA . HIS A 1 295 ? 9.655 14.997 -8.456 1.00 95.69 295 HIS A CA 1
ATOM 2396 C C . HIS A 1 295 ? 8.529 15.792 -9.143 1.00 95.69 295 HIS A C 1
ATOM 2398 O O . HIS A 1 295 ? 7.719 15.221 -9.871 1.00 95.69 295 HIS A O 1
ATOM 2404 N N . GLU A 1 296 ? 8.533 17.124 -9.021 1.00 94.06 296 GLU A N 1
ATOM 2405 C CA . GLU A 1 296 ? 7.490 18.004 -9.587 1.00 94.06 296 GLU A CA 1
ATOM 2406 C C . GLU A 1 296 ? 7.318 17.856 -11.109 1.00 94.06 296 GLU A C 1
ATOM 2408 O O . GLU A 1 296 ? 6.205 17.919 -11.625 1.00 94.06 296 GLU A O 1
ATOM 2413 N N . ASN A 1 297 ? 8.398 17.577 -11.853 1.00 94.88 297 ASN A N 1
ATOM 2414 C CA . ASN A 1 297 ? 8.298 17.312 -13.299 1.00 94.88 297 ASN A CA 1
ATOM 2415 C C . ASN A 1 297 ? 7.455 16.070 -13.625 1.00 94.88 297 ASN A C 1
ATOM 2417 O O . ASN A 1 297 ? 6.865 16.006 -14.704 1.00 94.88 297 ASN A O 1
ATOM 2421 N N . ILE A 1 298 ? 7.435 15.093 -12.718 1.00 96.94 298 ILE A N 1
ATOM 2422 C CA . ILE A 1 298 ? 6.645 13.869 -12.831 1.00 96.94 298 ILE A CA 1
ATOM 2423 C C . ILE A 1 298 ? 5.225 14.145 -12.340 1.00 96.94 298 ILE A C 1
ATOM 2425 O O . ILE A 1 298 ? 4.271 13.830 -13.049 1.00 96.94 298 ILE A O 1
ATOM 2429 N N . LEU A 1 299 ? 5.078 14.798 -11.180 1.00 94.50 299 LEU A N 1
ATOM 2430 C CA . LEU A 1 299 ? 3.772 15.160 -10.617 1.00 94.50 299 LEU A CA 1
ATOM 2431 C C . LEU A 1 299 ? 2.945 16.017 -11.580 1.00 94.50 299 LEU A C 1
ATOM 2433 O O . LEU A 1 299 ? 1.776 15.723 -11.794 1.00 94.50 299 LEU A O 1
ATOM 2437 N N . GLY A 1 300 ? 3.561 16.990 -12.259 1.00 94.31 300 GLY A N 1
ATOM 2438 C CA . GLY A 1 300 ? 2.886 17.818 -13.265 1.00 94.31 300 GLY A CA 1
ATOM 2439 C C . GLY A 1 300 ? 2.385 17.058 -14.504 1.00 94.31 300 GLY A C 1
ATOM 2440 O O . GLY A 1 300 ? 1.656 17.626 -15.315 1.00 94.31 300 GLY A O 1
ATOM 2441 N N . ARG A 1 301 ? 2.767 15.786 -14.675 1.00 96.56 301 ARG A N 1
ATOM 2442 C CA . ARG A 1 301 ? 2.361 14.907 -15.788 1.00 96.56 301 ARG A CA 1
ATOM 2443 C C . ARG A 1 301 ? 1.501 13.721 -15.341 1.00 96.56 301 ARG A C 1
ATOM 2445 O O . ARG A 1 301 ? 0.898 13.054 -16.189 1.00 96.56 301 ARG A O 1
ATOM 2452 N N . LEU A 1 302 ? 1.432 13.447 -14.041 1.00 94.88 302 LEU A N 1
ATOM 2453 C CA . LEU A 1 302 ? 0.538 12.444 -13.472 1.00 94.88 302 LEU A CA 1
ATOM 2454 C C . LEU A 1 302 ? -0.877 13.019 -13.380 1.00 94.88 302 LEU A C 1
ATOM 2456 O O . LEU A 1 302 ? -1.110 14.069 -12.793 1.00 94.88 302 LEU A O 1
ATOM 2460 N N . LYS A 1 303 ? -1.826 12.317 -13.994 1.00 93.94 303 LYS A N 1
ATOM 2461 C CA . LYS A 1 303 ? -3.255 12.662 -14.028 1.00 93.94 303 LYS A CA 1
ATOM 2462 C C . LYS A 1 303 ? -4.095 11.720 -13.172 1.00 93.94 303 LYS A C 1
ATOM 2464 O O . LYS A 1 303 ? -5.219 12.057 -12.818 1.00 93.94 303 LYS A O 1
ATOM 2469 N N . ILE A 1 304 ? -3.564 10.536 -12.879 1.00 91.38 304 ILE A N 1
ATOM 2470 C CA . ILE A 1 304 ? -4.192 9.568 -11.987 1.00 91.38 304 ILE A CA 1
ATOM 2471 C C . ILE A 1 304 ? -4.062 10.036 -10.524 1.00 91.38 304 ILE A C 1
ATOM 2473 O O . ILE A 1 304 ? -2.974 10.460 -10.124 1.00 91.38 304 ILE A O 1
ATOM 2477 N N . PRO A 1 305 ? -5.132 9.954 -9.709 1.00 86.06 305 PRO A N 1
ATOM 2478 C CA . PRO A 1 305 ? -5.025 10.135 -8.268 1.00 86.06 305 PRO A CA 1
ATOM 2479 C C . PRO A 1 305 ? -4.057 9.119 -7.661 1.00 86.06 305 PRO A C 1
ATOM 2481 O O . PRO A 1 305 ? -4.051 7.946 -8.035 1.00 86.06 305 PRO A O 1
ATOM 2484 N N . PHE A 1 306 ? -3.260 9.558 -6.696 1.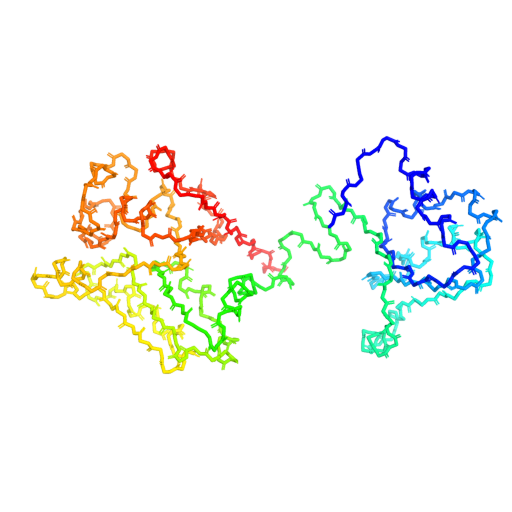00 91.38 306 PHE A N 1
ATOM 2485 C CA . PHE A 1 306 ? -2.314 8.690 -6.013 1.00 91.38 306 PHE A CA 1
ATOM 2486 C C . PHE A 1 306 ? -2.336 8.930 -4.511 1.00 91.38 306 PHE A C 1
ATOM 2488 O O . PHE A 1 306 ? -2.695 10.010 -4.042 1.00 91.38 306 PHE A O 1
ATOM 2495 N N . ASN A 1 307 ? -1.903 7.918 -3.771 1.00 89.31 307 ASN A N 1
ATOM 2496 C CA . ASN A 1 307 ? -1.662 8.010 -2.340 1.00 89.31 307 ASN A CA 1
ATOM 2497 C C . ASN A 1 307 ? -0.165 7.877 -2.070 1.00 89.31 307 ASN A C 1
ATOM 2499 O O . ASN A 1 307 ? 0.549 7.195 -2.808 1.00 89.31 307 ASN A O 1
ATOM 2503 N N . ILE A 1 308 ? 0.311 8.520 -1.010 1.00 85.12 308 ILE A N 1
ATOM 2504 C CA . ILE A 1 308 ? 1.683 8.367 -0.534 1.00 85.12 308 ILE A CA 1
ATOM 2505 C C . ILE A 1 308 ? 1.623 7.636 0.800 1.00 85.12 308 ILE A C 1
ATOM 2507 O O . ILE A 1 308 ? 0.996 8.112 1.741 1.00 85.12 308 ILE A O 1
ATOM 2511 N N . ILE A 1 309 ? 2.294 6.493 0.859 1.00 83.44 309 ILE A N 1
ATOM 2512 C CA . ILE A 1 309 ? 2.519 5.718 2.072 1.00 83.44 309 ILE A CA 1
ATOM 2513 C C . ILE A 1 309 ? 3.938 6.045 2.533 1.00 83.44 309 ILE A C 1
ATOM 2515 O O . ILE A 1 309 ? 4.928 5.556 1.972 1.00 83.44 309 ILE A O 1
ATOM 2519 N N . LEU A 1 310 ? 4.027 6.927 3.528 1.00 72.38 310 LEU A N 1
ATOM 2520 C CA . LEU A 1 310 ? 5.272 7.229 4.222 1.00 72.38 310 LEU A CA 1
ATOM 2521 C C . LEU A 1 310 ? 5.475 6.172 5.299 1.00 72.38 310 LEU A C 1
ATOM 2523 O O . LEU A 1 310 ? 4.668 6.041 6.214 1.00 72.38 310 LEU A O 1
ATOM 2527 N N . SER A 1 311 ? 6.554 5.408 5.188 1.00 57.56 311 SER A N 1
ATOM 2528 C CA . SER A 1 311 ? 6.926 4.474 6.239 1.00 57.56 311 SER A CA 1
ATOM 2529 C C . SER A 1 311 ? 7.780 5.206 7.278 1.00 57.56 311 SER A C 1
ATOM 2531 O O . SER A 1 311 ? 8.642 6.020 6.949 1.00 57.56 311 SER A O 1
ATOM 2533 N N . SER A 1 312 ? 7.489 4.945 8.544 1.00 46.81 312 SER A N 1
ATOM 2534 C CA . SER A 1 312 ? 8.006 5.662 9.702 1.00 46.81 312 SER A CA 1
ATOM 2535 C C . SER A 1 312 ? 9.356 5.159 10.214 1.00 46.81 312 SER A C 1
ATOM 2537 O O . SER A 1 312 ? 9.597 3.949 10.285 1.00 46.81 312 SER A O 1
ATOM 2539 N N . ASP A 1 313 ? 10.218 6.107 10.598 1.00 40.31 313 ASP A N 1
ATOM 2540 C CA . ASP A 1 313 ? 11.616 5.939 11.018 1.00 40.31 313 ASP A CA 1
ATOM 2541 C C . ASP A 1 313 ? 11.858 4.763 11.984 1.00 40.31 313 ASP A C 1
ATOM 2543 O O . ASP A 1 313 ? 11.222 4.622 13.022 1.00 40.31 313 ASP A O 1
ATOM 2547 N N . CYS A 1 314 ? 12.861 3.938 11.672 1.00 31.91 314 CYS A N 1
ATOM 2548 C CA . CYS A 1 314 ? 13.447 2.984 12.610 1.00 31.91 314 CYS A CA 1
ATOM 2549 C C . CYS A 1 314 ? 14.637 3.674 13.303 1.00 31.91 314 CYS A C 1
ATOM 2551 O O . CYS A 1 314 ? 15.789 3.550 12.884 1.00 31.91 314 CYS A O 1
ATOM 2553 N N . LYS A 1 315 ? 14.351 4.461 14.341 1.00 32.22 315 LYS A N 1
ATOM 2554 C CA . LYS A 1 315 ? 15.320 4.955 15.335 1.00 32.22 315 LYS A CA 1
ATOM 2555 C C . LYS A 1 315 ? 14.643 4.715 16.693 1.00 32.22 315 LYS A C 1
ATOM 2557 O O . LYS A 1 315 ? 13.559 5.226 16.909 1.00 32.22 315 LYS A O 1
ATOM 2562 N N . ASN A 1 316 ? 15.113 3.839 17.577 1.00 26.09 316 ASN A N 1
ATOM 2563 C CA . ASN A 1 316 ? 16.446 3.825 18.162 1.00 26.09 316 ASN A CA 1
ATOM 2564 C C . ASN A 1 316 ? 16.935 2.391 18.442 1.00 26.09 316 ASN A C 1
ATOM 2566 O O . ASN A 1 316 ? 16.291 1.634 19.159 1.00 26.09 316 ASN A O 1
ATOM 2570 N N . LYS A 1 317 ? 18.126 2.057 17.932 1.00 28.64 317 LYS A N 1
ATOM 2571 C CA . LYS A 1 317 ? 19.108 1.305 18.721 1.00 28.64 317 LYS A CA 1
ATOM 2572 C C . LYS A 1 317 ? 19.909 2.352 19.490 1.00 28.64 317 LYS A C 1
ATOM 2574 O O . LYS A 1 317 ? 20.697 3.041 18.847 1.00 28.64 317 LYS A O 1
ATOM 2579 N N . VAL A 1 318 ? 19.617 2.520 20.775 1.00 29.55 318 VAL A N 1
ATOM 2580 C CA . VAL A 1 318 ? 20.503 2.377 21.950 1.00 29.55 318 VAL A CA 1
ATOM 2581 C C . VAL A 1 318 ? 19.581 2.344 23.157 1.00 29.55 318 VAL A C 1
ATOM 2583 O O . VAL A 1 318 ? 18.707 3.237 23.223 1.00 29.55 318 VAL A O 1
#

Secondary structure (DSSP, 8-state):
------S-HHHHHHHHHHTTTTS-EEEEE-STHHHHHH--GGGGGS--TTEEEEES---S-TTS-HHHHHHHHHTT-SS-EEE---TTSTTHHHHHHHHPPPPSEEE--B-TTS-BTTB-TT-TTS-THHHHHHHHHTTTTS-EEEEE--TTHHHHH--GGGGGS--TTEEEEESEEES-TTS-HHHHHHHHHTT-SS-EEE---TTSTTHHHHHHHH---EEEEEEE--TTS-BTTB-TT-GGGG--SSEEEEE-TTSSS-EEEEE-HHHHHHHEEEEEEEE---TT---SS--HHHHTT--S-EEEEEPP------